Protein 5Y9X (pdb70)

Sequence (298 aa):
QPIIQFDAESWEAEFTQEIQDKAIEGLESSGSVLFFPKLNFPLLTEEELKFLDPTWVSGAKNISSYDPRSATLKGVEGKSEDLRLLSGLLKRYAEKTAAFLHLLFPFYGSSLKIARTSFRPVEISGRATSARKDDTRLHVDAFPSSSPTGGEERILRVFSNINPQGKPRSWRIGEPFQNNYLNHLLPQLSPPAPGKRFLLYLFGITKGYRSLYDHYMLLELHDKGKLDLEYQKNSPQVVAFDFPAGSTWIVFTDQVLLHAVDKGQFLLEQTFHLKVNALKHPEKSPLKLLETALNKKLVSSESFKKLA

Secondary structure (DSSP, 8-state):
--EEE----STT----HHHHHHHHHHHHTTPEEEETT---PPPGGGGGG-SGGG--SSSPEEEETTTTEEES----HHHHHHHHHHHHHHHHHHHHHHHHH-GGGGGG-EEEEEEEE-S-GGG----TTT-TTS-B----TTS--TT-EEEEEEEE--TT---EEEEEES-HHHHHHHHGGG--PPPTTHHHHHHHTTSSSS---HHHHHHHHHHHHHHH-HHHHHHS-EEEEEEPTT-EEEEETTTS-EEEEE---EEEEEEEE-GGGSSSGGGSHHHHHHHHHTS---TT------

Solvent-accessible surface area: 14394 Å² total; per-residue (Å²): 161,59,41,16,110,4,110,16,114,37,14,104,14,172,34,85,152,137,52,30,69,80,0,10,50,6,0,2,64,20,8,0,0,8,0,35,118,0,69,6,84,32,99,116,118,4,92,95,0,32,49,54,114,46,33,61,50,109,158,45,0,23,5,20,33,147,68,71,63,33,117,25,16,132,49,155,94,87,23,48,146,24,0,26,32,0,0,103,53,0,3,93,68,0,23,48,0,0,86,74,0,2,73,120,3,33,96,26,12,120,37,5,109,0,15,0,48,0,47,47,22,78,68,110,100,63,67,26,99,124,30,64,55,55,0,5,0,5,9,82,55,43,46,26,23,36,2,52,2,7,0,37,0,4,0,2,14,9,68,128,53,99,40,4,8,10,46,4,15,26,91,7,77,75,0,0,93,78,0,53,118,76,28,48,101,22,58,139,48,112,39,108,87,21,105,98,143,59,98,5,127,39,102,30,9,38,3,8,18,14,5,16,22,0,15,36,59,0,1,85,27,119,123,12,24,166,93,12,90,55,66,86,56,69,0,56,31,18,0,0,0,0,0,0,0,1,13,5,0,13,0,17,52,98,3,29,12,1,0,3,0,10,2,37,0,125,12,101,14,7,74,43,38,108,71,1,0,9,75,41,0,23,112,44,47,136,101,132,2,5,98,100,59,90,173,172,163,98

Nearest PDB structures (foldseek):
  5yka-assembly1_A  TM=1.002E+00  e=2.508E-65  Methylacidiphilum infernorum V4
  6a2e-assembly1_A  TM=1.002E+00  e=2.508E-65  Methylacidiphilum infernorum V4
  5yvz-assembly1_A  TM=1.003E+00  e=1.595E-64  Methylacidiphilum infernorum V4
  5yw0-assembly1_A  TM=1.003E+00  e=2.041E-64  Methylacidiphilum infernorum V4
  4xdp-assembly2_B  TM=3.912E-01  e=4.135E-04  Homo sapiens

B-factor: mean 16.26, std 11.51, range [5.06, 125.31]

Organism: Methylacidiphilum infernorum (isolate V4) (NCBI:txid481448)

Structure (mmCIF, N/CA/C/O backbone):
data_5Y9X
#
_entry.id   5Y9X
#
_cell.length_a   46.038
_cell.length_b   59.263
_cell.length_c   116.253
_cell.angle_alpha   90.000
_cell.angle_beta   90.000
_cell.angle_gamma   90.000
#
_symmetry.space_group_name_H-M   'P 21 21 21'
#
loop_
_entity.id
_entity.type
_entity.pdbx_description
1 polymer 'Uncharacterized protein KdoO'
2 non-polymer 'COBALT (II) ION'
3 non-polymer '2-OXOGLUTARIC ACID'
4 non-polymer 'TETRAETHYLENE GLYCOL'
5 non-polymer 'SULFATE ION'
6 non-polymer 'ACETATE ION'
7 non-polymer GLYCEROL
8 non-polymer 'CHLORIDE ION'
9 water water
#
loop_
_atom_site.group_PDB
_atom_site.id
_atom_site.type_symbol
_atom_site.label_atom_id
_atom_site.label_alt_id
_atom_site.label_comp_id
_atom_site.label_asym_id
_atom_site.label_entity_id
_atom_site.label_seq_id
_atom_site.pdbx_PDB_ins_code
_atom_site.Cartn_x
_atom_site.Cartn_y
_atom_site.Cartn_z
_atom_site.occupancy
_atom_site.B_iso_or_equiv
_atom_site.auth_seq_id
_atom_site.auth_comp_id
_atom_site.auth_asym_id
_atom_site.auth_atom_id
_atom_site.pdbx_PDB_model_num
ATOM 1 N N . GLN A 1 11 ? 8.496 -1.655 29.541 1.00 26.49 11 GLN A N 1
ATOM 2 C CA . GLN A 1 11 ? 8.666 -0.555 28.599 1.00 23.13 11 GLN A CA 1
ATOM 3 C C . GLN A 1 11 ? 7.745 -0.767 27.416 1.00 16.88 11 GLN A C 1
ATOM 4 O O . GLN A 1 11 ? 8.142 -1.112 26.349 1.00 18.68 11 GLN A O 1
ATOM 10 N N . PRO A 1 12 ? 6.437 -0.491 27.695 1.00 13.90 12 PRO A N 1
ATOM 11 C CA . PRO A 1 12 ? 5.476 -0.739 26.613 1.00 13.20 12 PRO A CA 1
ATOM 12 C C . PRO A 1 12 ? 5.585 0.134 25.358 1.00 10.82 12 PRO A C 1
ATOM 13 O O . PRO A 1 12 ? 5.213 -0.290 24.320 1.00 10.82 12 PRO A O 1
ATOM 17 N N . ILE A 1 13 ? 6.093 1.329 25.526 1.00 9.81 13 ILE A N 1
ATOM 18 C CA . ILE A 1 13 ? 6.294 2.283 24.463 1.00 8.80 13 ILE A CA 1
ATOM 19 C C . ILE A 1 13 ? 7.701 2.831 24.464 1.00 9.86 13 ILE A C 1
ATOM 20 O O . ILE A 1 13 ? 8.156 3.367 25.438 1.00 12.00 13 ILE A O 1
ATOM 25 N N . ILE A 1 14 ? 8.365 2.710 23.344 1.00 9.12 14 ILE A N 1
ATOM 26 C CA . ILE A 1 14 ? 9.699 3.258 23.201 1.00 8.02 14 ILE A CA 1
ATOM 27 C C . ILE A 1 14 ? 9.629 4.447 22.222 1.00 8.48 14 ILE A C 1
ATOM 28 O O . ILE A 1 14 ? 9.222 4.267 21.125 1.00 8.97 14 ILE A O 1
ATOM 33 N N . GLN A 1 15 ? 10.011 5.626 22.680 1.00 8.91 15 GLN A N 1
ATOM 34 C CA . GLN A 1 15 ? 9.939 6.844 21.857 1.00 8.38 15 GLN A CA 1
ATOM 35 C C . GLN A 1 15 ? 11.222 7.097 21.102 1.00 9.71 15 GLN A C 1
ATOM 36 O O . GLN A 1 15 ? 12.273 6.931 21.603 1.00 13.89 15 GLN A O 1
ATOM 42 N N . PHE A 1 16 ? 11.055 7.488 19.854 1.00 7.94 16 PHE A N 1
ATOM 43 C CA . PHE A 1 16 ? 12.131 7.774 18.929 1.00 8.16 16 PHE A CA 1
ATOM 44 C C . PHE A 1 16 ? 12.028 9.222 18.388 1.00 8.50 16 PHE A C 1
ATOM 45 O O . PHE A 1 16 ? 11.005 9.759 18.309 1.00 10.87 16 PHE A O 1
ATOM 53 N N . ASP A 1 17 ? 13.163 9.785 18.008 1.00 9.83 17 ASP A N 1
ATOM 54 C CA . ASP A 1 17 ? 13.216 11.160 17.518 1.00 12.01 17 ASP A CA 1
ATOM 55 C C . ASP A 1 17 ? 13.007 11.294 16.012 1.00 10.57 17 ASP A C 1
ATOM 56 O O . ASP A 1 17 ? 12.805 12.417 15.534 1.00 12.75 17 ASP A O 1
ATOM 61 N N . ALA A 1 18 ? 13.066 10.201 15.250 1.00 9.83 18 ALA A N 1
ATOM 62 C CA . ALA A 1 18 ? 13.042 10.316 13.795 1.00 10.62 18 ALA A CA 1
ATOM 63 C C . ALA A 1 18 ? 11.801 11.057 13.311 1.00 10.04 18 ALA A C 1
ATOM 64 O O . ALA A 1 18 ? 10.681 10.811 13.764 1.00 10.83 18 ALA A O 1
ATOM 66 N N . GLU A 1 19 ? 12.017 11.966 12.372 1.00 10.79 19 GLU A N 1
ATOM 67 C CA . GLU A 1 19 ? 10.996 12.880 11.896 1.00 11.32 19 GLU A CA 1
ATOM 68 C C . GLU A 1 19 ? 10.715 12.703 10.413 1.00 9.88 19 GLU A C 1
ATOM 69 O O . GLU A 1 19 ? 9.766 13.304 9.896 1.00 10.30 19 GLU A O 1
ATOM 75 N N . SER A 1 20 ? 11.480 11.864 9.725 1.00 9.92 20 SER A N 1
ATOM 76 C CA . SER A 1 20 ? 11.398 11.761 8.283 1.00 9.82 20 SER A CA 1
ATOM 77 C C . SER A 1 20 ? 11.309 10.302 7.867 1.00 10.15 20 SER A C 1
ATOM 78 O O . SER A 1 20 ? 11.900 9.425 8.502 1.00 9.85 20 SER A O 1
ATOM 81 N N . TRP A 1 21 ? 10.570 10.050 6.781 1.00 9.41 21 TRP A N 1
ATOM 82 C CA . TRP A 1 21 ? 10.513 8.712 6.202 1.00 8.39 21 TRP A CA 1
ATOM 83 C C . TRP A 1 21 ? 11.835 8.303 5.580 1.00 10.63 21 TRP A C 1
ATOM 84 O O . TRP A 1 21 ? 12.027 7.119 5.285 1.00 10.70 21 TRP A O 1
ATOM 95 N N . GLU A 1 22 ? 12.746 9.254 5.400 1.00 9.89 22 GLU A N 1
ATOM 96 C CA . GLU A 1 22 ? 14.089 9.005 4.900 1.00 10.91 22 GLU A CA 1
ATOM 97 C C . GLU A 1 22 ? 15.129 9.242 5.989 1.00 11.68 22 GLU A C 1
ATOM 98 O O . GLU A 1 22 ? 16.274 9.588 5.691 1.00 15.72 22 GLU A O 1
ATOM 104 N N . ALA A 1 23 ? 14.735 9.065 7.253 1.00 12.99 23 ALA A N 1
ATOM 105 C CA . ALA A 1 23 ? 15.619 9.366 8.374 1.00 15.10 23 ALA A CA 1
ATOM 106 C C . ALA A 1 23 ? 16.877 8.513 8.320 1.00 18.74 23 ALA A C 1
ATOM 107 O O . ALA A 1 23 ? 16.832 7.332 7.966 1.00 18.92 23 ALA A O 1
ATOM 109 N N . GLU A 1 24 ? 18.007 9.121 8.678 0.83 20.55 24 GLU A 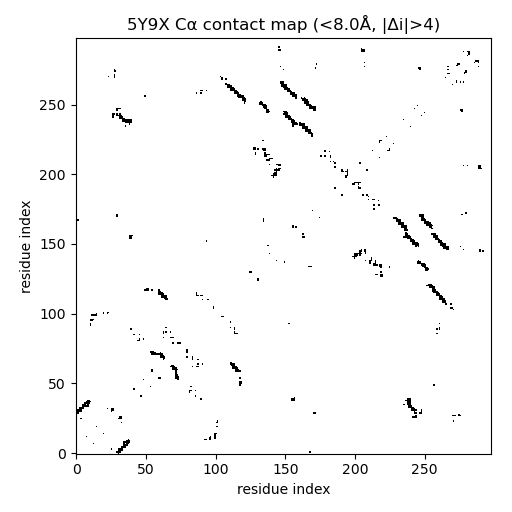N 1
ATOM 110 C CA . GLU A 1 24 ? 19.255 8.390 8.842 0.83 24.88 24 GLU A CA 1
ATOM 111 C C . GLU A 1 24 ? 19.328 7.857 10.265 0.83 21.55 24 GLU A C 1
ATOM 112 O O . GLU A 1 24 ? 19.075 8.594 11.225 0.83 23.62 24 GLU A O 1
ATOM 118 N N . PHE A 1 25 ? 19.641 6.571 10.402 1.00 19.16 25 PHE A N 1
ATOM 119 C CA . PHE A 1 25 ? 19.709 5.925 11.705 1.00 16.46 25 PHE A CA 1
ATOM 120 C C . PHE A 1 25 ? 21.125 5.459 11.993 1.00 15.99 25 PHE A C 1
ATOM 121 O O . PHE A 1 25 ? 21.776 4.852 11.133 1.00 21.06 25 PHE A O 1
ATOM 129 N N . THR A 1 26 ? 21.594 5.734 13.205 1.00 13.47 26 THR A N 1
ATOM 130 C CA . THR A 1 26 ? 22.793 5.063 13.675 1.00 14.48 26 THR A CA 1
ATOM 131 C C . THR A 1 26 ? 22.461 3.613 14.005 1.00 13.70 26 THR A C 1
ATOM 132 O O . THR A 1 26 ? 21.307 3.254 14.253 1.00 13.04 26 THR A O 1
ATOM 136 N N . GLN A 1 27 ? 23.499 2.773 14.028 1.00 13.62 27 GLN A N 1
ATOM 137 C CA . GLN A 1 27 ? 23.294 1.384 14.433 1.00 14.68 27 GLN A CA 1
ATOM 138 C C . GLN A 1 27 ? 22.782 1.280 15.867 1.00 13.96 27 GLN A C 1
ATOM 139 O O . GLN A 1 27 ? 22.018 0.367 16.185 1.00 14.76 27 GLN A O 1
ATOM 145 N N . GLU A 1 28 ? 23.153 2.220 16.735 1.00 13.86 28 GLU A N 1
ATOM 146 C CA . GLU A 1 28 ? 22.644 2.189 18.102 1.00 16.08 28 GLU A CA 1
ATOM 147 C C . GLU A 1 28 ? 21.128 2.360 18.139 1.00 12.71 28 GLU A C 1
ATOM 148 O O . GLU A 1 28 ? 20.433 1.661 18.888 1.00 12.27 28 GLU A O 1
ATOM 154 N N . ILE A 1 29 ? 20.587 3.263 17.320 1.00 11.65 29 ILE A N 1
ATOM 155 C CA . ILE A 1 29 ? 19.135 3.413 17.274 1.00 11.08 29 ILE A CA 1
ATOM 156 C C . ILE A 1 29 ? 18.489 2.201 16.614 1.00 10.84 29 ILE A C 1
ATOM 157 O O . ILE A 1 29 ? 17.420 1.743 17.039 1.00 10.51 29 ILE A O 1
ATOM 162 N N . GLN A 1 30 ? 19.125 1.658 15.568 1.00 10.26 30 GLN A N 1
ATOM 163 C CA . GLN A 1 30 ? 18.628 0.422 14.972 1.00 10.20 30 GLN A CA 1
ATOM 164 C C . GLN A 1 30 ? 18.577 -0.704 15.998 1.00 9.41 30 GLN A C 1
ATOM 165 O O . GLN A 1 30 ? 17.612 -1.478 16.035 1.00 10.15 30 GLN A O 1
ATOM 171 N N . ASP A 1 31 ? 19.607 -0.814 16.840 1.00 9.69 31 ASP A N 1
ATOM 172 C CA . ASP A 1 31 ? 19.614 -1.854 17.864 1.00 11.71 31 ASP A CA 1
ATOM 173 C C . ASP A 1 31 ? 18.495 -1.640 18.877 1.00 9.75 31 ASP A C 1
ATOM 174 O O . ASP A 1 31 ? 17.789 -2.589 19.248 1.00 10.66 31 ASP A O 1
ATOM 179 N N . LYS A 1 32 ? 18.309 -0.396 19.327 1.00 10.97 32 LYS A N 1
ATOM 180 C CA . LYS A 1 32 ? 17.204 -0.091 20.232 1.00 10.89 32 LYS A CA 1
ATOM 181 C C . LYS A 1 32 ? 15.863 -0.471 19.608 1.00 9.58 32 LYS A C 1
ATOM 182 O O . LYS A 1 32 ? 14.984 -1.020 20.285 1.00 9.46 32 LYS A O 1
ATOM 188 N N . ALA A 1 33 ? 15.699 -0.208 18.308 1.00 8.86 33 ALA A N 1
ATOM 189 C CA . ALA A 1 33 ? 14.441 -0.501 17.626 1.00 8.54 33 ALA A CA 1
ATOM 190 C C . ALA A 1 33 ? 14.180 -2.000 17.529 1.00 8.40 33 ALA A C 1
ATOM 191 O O . ALA A 1 33 ? 13.076 -2.460 17.836 1.00 8.91 33 ALA A O 1
ATOM 193 N N . ILE A 1 34 ? 15.165 -2.779 17.073 1.00 8.72 34 ILE A N 1
ATOM 194 C CA . ILE A 1 34 ? 14.904 -4.203 16.868 1.00 9.02 34 ILE A CA 1
ATOM 195 C C . ILE A 1 34 ? 14.743 -4.922 18.204 1.00 8.64 34 ILE A C 1
ATOM 196 O O . ILE A 1 34 ? 13.874 -5.790 18.354 1.00 8.64 34 ILE A O 1
ATOM 201 N N . GLU A 1 35 ? 15.543 -4.549 19.209 1.00 9.25 35 GLU A N 1
ATOM 202 C CA . GLU A 1 35 ? 15.385 -5.165 20.523 1.00 9.10 35 GLU A CA 1
ATOM 203 C C . GLU A 1 35 ? 14.020 -4.841 21.115 1.00 9.60 35 GLU A C 1
ATOM 204 O O . GLU A 1 35 ? 13.349 -5.718 21.675 1.00 9.97 35 GLU A O 1
ATOM 210 N N . GLY A 1 36 ? 13.586 -3.585 20.990 1.00 9.41 36 GLY A N 1
ATOM 211 C CA . GLY A 1 36 ? 12.288 -3.211 21.524 1.00 9.47 36 GLY A CA 1
ATOM 212 C C . GLY A 1 36 ? 11.149 -3.867 20.771 1.00 7.59 36 GLY A C 1
ATOM 213 O O . GLY A 1 36 ? 10.211 -4.385 21.381 1.00 8.97 36 GLY A O 1
ATOM 214 N N . LEU A 1 37 ? 11.219 -3.864 19.436 1.00 7.22 37 LEU A N 1
ATOM 215 C CA . LEU A 1 37 ? 10.171 -4.480 18.631 1.00 7.41 37 LEU A CA 1
ATOM 216 C C . LEU A 1 37 ? 10.006 -5.955 18.987 1.00 7.19 37 LEU A C 1
ATOM 217 O O . LEU A 1 37 ? 8.886 -6.430 19.228 1.00 7.87 37 LEU A O 1
ATOM 222 N N . GLU A 1 38 ? 11.119 -6.697 19.040 1.00 8.02 38 GLU A N 1
ATOM 223 C CA . GLU A 1 38 ? 11.034 -8.134 19.288 1.00 7.97 38 GLU A CA 1
ATOM 224 C C . GLU A 1 38 ? 10.674 -8.455 20.731 1.00 8.99 38 GLU A C 1
ATOM 225 O O . GLU A 1 38 ? 10.170 -9.551 20.999 1.00 10.17 38 GLU A O 1
ATOM 231 N N . SER A 1 39 ? 10.917 -7.529 21.661 1.00 8.85 39 SER A N 1
ATOM 232 C CA A SER A 1 39 ? 10.493 -7.698 23.044 0.81 9.57 39 SER A CA 1
ATOM 233 C CA B SER A 1 39 ? 10.491 -7.710 23.042 0.19 9.52 39 SER A CA 1
ATOM 234 C C . SER A 1 39 ? 9.033 -7.331 23.262 1.00 9.87 39 SER A C 1
ATOM 235 O O . SER A 1 39 ? 8.545 -7.442 24.395 1.00 14.09 39 SER A O 1
ATOM 240 N N . GLY A 1 40 ? 8.329 -6.896 22.222 1.00 8.67 40 GLY A N 1
ATOM 241 C CA . GLY A 1 40 ? 6.930 -6.568 22.371 1.00 8.87 40 GLY A CA 1
ATOM 242 C C . GLY A 1 40 ? 6.631 -5.152 22.804 1.00 8.81 40 GLY A C 1
ATOM 243 O O . GLY A 1 40 ? 5.581 -4.913 23.411 1.00 10.06 40 GLY A O 1
ATOM 244 N N . SER A 1 41 ? 7.527 -4.207 22.536 1.00 8.51 41 SER A N 1
ATOM 245 C CA . SER A 1 41 ? 7.234 -2.796 22.723 1.00 8.10 41 SER A CA 1
ATOM 246 C C . SER A 1 41 ? 6.633 -2.213 21.451 1.00 7.14 41 SER A C 1
ATOM 247 O O . SER A 1 41 ? 6.850 -2.720 20.345 1.00 9.10 41 SER A O 1
ATOM 250 N N . VAL A 1 42 ? 5.876 -1.129 21.620 1.00 6.23 42 VAL A N 1
ATOM 251 C CA . VAL A 1 42 ? 5.466 -0.284 20.501 1.00 6.50 42 VAL A CA 1
ATOM 252 C C . VAL A 1 42 ? 6.565 0.739 20.270 1.00 6.21 42 VAL A C 1
ATOM 253 O O . VAL A 1 42 ? 6.987 1.425 21.209 1.00 8.60 42 VAL A O 1
ATOM 257 N N . LEU A 1 43 ? 7.025 0.860 19.026 1.00 6.28 43 LEU A N 1
ATOM 258 C CA . LEU A 1 43 ? 7.989 1.894 18.673 1.00 6.11 43 LEU A CA 1
ATOM 259 C C . LEU A 1 43 ? 7.207 3.123 18.232 1.00 5.76 43 LEU A C 1
ATOM 260 O O . LEU A 1 43 ? 6.405 3.051 17.295 1.00 7.62 43 LEU A O 1
ATOM 265 N N . PHE A 1 44 ? 7.438 4.249 18.898 1.00 5.74 44 PHE A N 1
ATOM 266 C CA . PHE A 1 44 ? 6.604 5.434 18.745 1.00 5.99 44 PHE A CA 1
ATOM 267 C C . PHE A 1 44 ? 7.422 6.591 18.191 1.00 6.70 44 PHE A C 1
ATOM 268 O O . PHE A 1 44 ? 8.466 6.947 18.748 1.00 7.02 44 PHE A O 1
ATOM 276 N N . PHE A 1 45 ? 6.919 7.197 17.111 1.00 6.32 45 PHE A N 1
ATOM 277 C CA . PHE A 1 45 ? 7.584 8.285 16.394 1.00 6.74 45 PHE A CA 1
ATOM 278 C C . PHE A 1 45 ? 6.661 9.497 16.413 1.00 7.59 45 PHE A C 1
ATOM 279 O O . PHE A 1 45 ? 5.912 9.735 15.451 1.00 7.31 45 PHE A O 1
ATOM 287 N N . PRO A 1 46 ? 6.687 10.288 17.493 1.00 7.73 46 PRO A N 1
ATOM 288 C CA . PRO A 1 46 ? 5.753 11.423 17.601 1.00 8.07 46 PRO A CA 1
ATOM 289 C C . PRO A 1 46 ? 5.908 12.462 16.509 1.00 9.09 46 PRO A C 1
ATOM 290 O O . PRO A 1 46 ? 4.945 13.185 16.230 1.00 13.06 46 PRO A O 1
ATOM 294 N N . LYS A 1 47 ? 7.082 12.565 15.890 1.00 9.15 47 LYS A N 1
ATOM 295 C CA . LYS A 1 47 ? 7.377 13.612 14.926 1.00 11.68 47 LYS A CA 1
ATOM 296 C C . LYS A 1 47 ? 7.270 13.133 13.491 1.00 9.60 47 LYS A C 1
ATOM 297 O O . LYS A 1 47 ? 7.552 13.912 12.573 1.00 11.85 47 LYS A O 1
ATOM 303 N N . LEU A 1 48 ? 6.892 11.876 13.270 1.00 7.64 48 LEU A N 1
ATOM 304 C CA . LEU A 1 48 ? 6.872 11.292 11.928 1.00 7.34 48 LEU A CA 1
ATOM 305 C C . LEU A 1 48 ? 5.451 11.388 11.379 1.00 7.12 48 LEU A C 1
ATOM 306 O O . LEU A 1 48 ? 4.616 10.499 11.580 1.00 8.43 48 LEU A O 1
ATOM 311 N N . ASN A 1 49 ? 5.182 12.482 10.674 1.00 7.92 49 ASN A N 1
ATOM 312 C CA . ASN A 1 49 ? 3.896 12.736 10.049 1.00 8.18 49 ASN A CA 1
ATOM 313 C C . ASN A 1 49 ? 3.873 12.142 8.646 1.00 7.83 49 ASN A C 1
ATOM 314 O O . ASN A 1 49 ? 4.900 12.078 7.963 1.00 8.57 49 ASN A O 1
ATOM 319 N N . PHE A 1 50 ? 2.688 11.724 8.208 1.00 8.96 50 PHE A N 1
ATOM 320 C CA . PHE A 1 50 ? 2.497 11.316 6.817 1.00 8.52 50 PHE A CA 1
ATOM 321 C C . PHE A 1 50 ? 1.619 12.350 6.126 1.00 8.59 50 PHE A C 1
ATOM 322 O O . PHE A 1 50 ? 0.387 12.306 6.258 1.00 9.71 50 PHE A O 1
ATOM 330 N N . PRO A 1 51 ? 2.186 13.287 5.377 1.00 9.80 51 PRO A N 1
ATOM 331 C CA . PRO A 1 51 ? 1.358 14.347 4.793 1.00 10.31 51 PRO A CA 1
ATOM 332 C C . PRO A 1 51 ? 0.539 13.850 3.616 1.00 9.99 51 PRO A C 1
ATOM 333 O O . PRO A 1 51 ? 0.934 12.934 2.887 1.00 10.77 51 PRO A O 1
ATOM 337 N N . LEU A 1 52 ? -0.627 14.462 3.454 1.00 11.47 52 LEU A N 1
ATOM 338 C CA . LEU A 1 52 ? -1.485 14.232 2.305 1.00 11.13 52 LEU A CA 1
ATOM 339 C C . LEU A 1 52 ? -1.348 15.386 1.322 1.00 12.22 52 LEU A C 1
ATOM 340 O O . LEU A 1 52 ? -1.116 16.535 1.709 1.00 13.75 52 LEU A O 1
ATOM 345 N N . LEU A 1 53 ? -1.482 15.059 0.042 1.00 11.50 53 LEU A N 1
ATOM 346 C CA . LEU A 1 53 ? -1.550 16.082 -0.989 1.00 11.53 53 LEU A CA 1
ATOM 347 C C . LEU A 1 53 ? -2.881 16.809 -0.893 1.00 11.16 53 LEU A C 1
ATOM 348 O O . LEU A 1 53 ? -3.881 16.256 -0.428 1.00 11.13 53 LEU A O 1
ATOM 353 N N . THR A 1 54 ? -2.897 18.061 -1.360 1.00 11.94 54 THR A N 1
ATOM 354 C CA . THR A 1 54 ? -4.152 18.811 -1.425 1.00 10.73 54 THR A CA 1
ATOM 355 C C . THR A 1 54 ? -5.238 18.011 -2.142 1.00 11.02 54 THR A C 1
ATOM 356 O O . THR A 1 54 ? -6.392 17.969 -1.695 1.00 11.19 54 THR A O 1
ATOM 360 N N . GLU A 1 55 ? -4.877 17.340 -3.240 1.00 11.88 55 GLU A N 1
ATOM 361 C CA B GLU A 1 55 ? -5.840 16.565 -4.015 0.48 12.41 55 GLU A CA 1
ATOM 362 C CA C GLU A 1 55 ? -5.826 16.559 -4.024 0.52 12.70 55 GLU A CA 1
ATOM 363 C C . GLU A 1 55 ? -6.269 15.275 -3.329 1.00 11.59 55 GLU A C 1
ATOM 364 O O . GLU A 1 55 ? -7.105 14.554 -3.885 1.00 12.52 55 GLU A O 1
ATOM 375 N N . GLU A 1 56 ? -5.720 14.953 -2.155 1.00 10.49 56 GLU A N 1
ATOM 376 C CA . GLU A 1 56 ? -6.123 13.783 -1.389 1.00 9.98 56 GLU A CA 1
ATOM 377 C C . GLU A 1 56 ? -6.962 14.139 -0.174 1.00 8.93 56 GLU A C 1
ATOM 378 O O . GLU A 1 56 ? -7.517 13.231 0.458 1.00 10.38 56 GLU A O 1
ATOM 384 N N . LEU A 1 57 ? -7.064 15.429 0.173 1.00 9.52 57 LEU A N 1
ATOM 385 C CA . LEU A 1 57 ? -7.781 15.817 1.384 1.00 9.96 57 LEU A CA 1
ATOM 386 C C . LEU A 1 57 ? -9.240 15.393 1.333 1.00 10.35 57 LEU A C 1
ATOM 387 O O . LEU A 1 57 ? -9.844 15.142 2.384 1.00 11.24 57 LEU A O 1
ATOM 392 N N . LYS A 1 58 ? -9.819 15.291 0.128 1.00 10.07 58 LYS A N 1
ATOM 393 C CA . LYS A 1 58 ? -11.212 14.880 -0.001 1.00 10.39 58 LYS A CA 1
ATOM 394 C C . LYS A 1 58 ? -11.447 13.471 0.506 1.00 9.97 58 LYS A C 1
ATOM 395 O O . LYS A 1 58 ? -12.600 13.108 0.775 1.00 11.31 58 LYS A O 1
ATOM 401 N N . PHE A 1 59 ? -10.390 12.666 0.637 1.00 9.90 59 PHE A N 1
ATOM 402 C CA . PHE A 1 59 ? -10.553 11.307 1.135 1.00 10.01 59 PHE A CA 1
ATOM 403 C C . PHE A 1 59 ? -10.672 11.243 2.649 1.00 10.67 59 PHE A C 1
ATOM 404 O O . PHE A 1 59 ? -10.953 10.163 3.180 1.00 12.01 59 PHE A O 1
ATOM 412 N N . LEU A 1 60 ? -10.473 12.366 3.350 1.00 10.67 60 LEU A N 1
ATOM 413 C CA . LEU A 1 60 ? -10.695 12.430 4.798 1.00 11.22 60 LEU A CA 1
ATOM 414 C C . LEU A 1 60 ? -12.196 12.589 5.045 1.00 12.04 60 LEU A C 1
ATOM 415 O O . LEU A 1 60 ? -12.691 13.615 5.516 1.00 13.49 60 LEU A O 1
ATOM 420 N N . ASP A 1 61 ? -12.921 11.528 4.706 1.00 13.03 61 ASP A N 1
ATOM 421 C CA . ASP A 1 61 ? -14.372 11.529 4.602 1.00 12.67 61 ASP A CA 1
ATOM 422 C C . ASP A 1 61 ? -14.814 10.075 4.704 1.00 13.65 61 ASP A C 1
ATOM 423 O O . ASP A 1 61 ? -14.465 9.263 3.834 1.00 13.53 61 ASP A O 1
ATOM 428 N N . PRO A 1 62 ? -15.574 9.709 5.745 1.00 13.83 62 PRO A N 1
ATOM 429 C CA . PRO A 1 62 ? -15.935 8.294 5.934 1.00 14.34 62 PRO A CA 1
ATOM 430 C C . PRO A 1 62 ? -16.844 7.733 4.858 1.00 15.55 62 PRO A C 1
ATOM 431 O O . PRO A 1 62 ? -16.957 6.505 4.755 1.00 15.77 62 PRO A O 1
ATOM 435 N N . THR A 1 63 ? -17.503 8.576 4.062 1.00 15.22 63 THR A N 1
ATOM 436 C CA . THR A 1 63 ? -18.437 8.055 3.069 1.00 15.75 63 THR A CA 1
ATOM 437 C C . THR A 1 63 ? -17.751 7.395 1.881 1.00 15.68 63 THR A C 1
ATOM 438 O O . THR A 1 63 ? -18.449 6.833 1.031 1.00 16.73 63 THR A O 1
ATOM 442 N N . TRP A 1 64 ? -16.418 7.433 1.793 1.00 14.46 64 TRP A N 1
ATOM 443 C CA . TRP A 1 64 ? -15.734 6.648 0.767 1.00 14.90 64 TRP A CA 1
ATOM 444 C C . TRP A 1 64 ? -15.848 5.147 1.006 1.00 15.34 64 TRP A C 1
ATOM 445 O O . TRP A 1 64 ? -15.719 4.373 0.052 1.00 15.62 64 TRP A O 1
ATOM 456 N N . VAL A 1 65 ? -16.084 4.713 2.244 1.00 13.11 65 VAL A N 1
ATOM 457 C CA . VAL A 1 65 ? -16.208 3.286 2.526 1.00 15.76 65 VAL A CA 1
ATOM 458 C C . VAL A 1 65 ? -17.521 2.783 1.941 1.00 19.68 65 VAL A C 1
ATOM 459 O O . VAL A 1 65 ? -18.600 3.283 2.278 1.00 21.18 65 VAL A O 1
ATOM 463 N N . SER A 1 66 ? -17.438 1.778 1.072 1.00 21.48 66 SER A N 1
ATOM 464 C CA . SER A 1 66 ? -18.615 1.312 0.352 1.00 27.64 66 SER A CA 1
ATOM 465 C C . SER A 1 66 ? -19.256 0.074 0.958 1.00 32.28 66 SER A C 1
ATOM 466 O O . SER A 1 66 ? -20.446 -0.164 0.718 1.00 33.02 66 SER A O 1
ATOM 469 N N . GLY A 1 67 ? -18.510 -0.713 1.728 1.00 34.94 67 GLY A N 1
ATOM 470 C CA . GLY A 1 67 ? -19.043 -1.944 2.277 1.00 38.00 67 GLY A CA 1
ATOM 471 C C . GLY A 1 67 ? -18.686 -2.168 3.732 1.00 40.90 67 GLY A C 1
ATOM 472 O O . GLY A 1 67 ? -18.458 -1.212 4.480 1.00 40.78 67 GLY A O 1
ATOM 473 N N . ALA A 1 68 ? -18.625 -3.438 4.139 1.00 43.37 68 ALA A N 1
ATOM 474 C CA . ALA A 1 68 ? -18.383 -3.787 5.533 1.00 46.41 68 ALA A CA 1
ATOM 475 C C . ALA A 1 68 ? -16.932 -3.599 5.957 1.00 49.36 68 ALA A C 1
ATOM 476 O O . ALA A 1 68 ? -16.671 -3.403 7.149 1.00 50.37 68 ALA A O 1
ATOM 478 N N . LYS A 1 69 ? -15.990 -3.651 5.023 0.83 50.46 69 LYS A N 1
ATOM 479 C CA . LYS A 1 69 ? -14.574 -3.570 5.346 0.83 58.12 69 LYS A CA 1
ATOM 480 C C . LYS A 1 69 ? -14.058 -2.149 5.161 0.83 49.64 69 LYS A C 1
ATOM 481 O O . LYS A 1 69 ? -14.664 -1.322 4.476 0.83 33.17 69 LYS A O 1
ATOM 487 N N . ASN A 1 70 ? -12.918 -1.871 5.791 1.00 42.31 70 ASN A N 1
ATOM 488 C CA . ASN A 1 70 ? -12.204 -0.641 5.500 1.00 35.15 70 ASN A CA 1
ATOM 489 C C . ASN A 1 70 ? -11.632 -0.701 4.083 1.00 28.45 70 ASN A C 1
ATOM 490 O O . ASN A 1 70 ? -11.644 -1.738 3.414 1.00 29.43 70 ASN A O 1
ATOM 495 N N . ILE A 1 71 ? -11.131 0.428 3.630 1.00 20.59 71 ILE A N 1
ATOM 496 C CA . ILE A 1 71 ? -10.528 0.524 2.307 1.00 14.28 71 ILE A CA 1
ATOM 497 C C . ILE A 1 71 ? -9.156 -0.131 2.351 1.00 11.56 71 ILE A C 1
ATOM 498 O O . ILE A 1 71 ? -8.388 0.081 3.293 1.00 12.59 71 ILE A O 1
ATOM 503 N N . SER A 1 72 ? -8.830 -0.936 1.340 1.00 10.99 72 SER A N 1
ATOM 504 C CA A SER A 1 72 ? -7.575 -1.670 1.344 0.52 10.90 72 SER A CA 1
ATOM 505 C CA B SER A 1 72 ? -7.599 -1.714 1.331 0.48 11.43 72 SER A CA 1
ATOM 506 C C . SER A 1 72 ? -6.897 -1.575 -0.014 1.00 11.79 72 SER A C 1
ATOM 507 O O . SER A 1 72 ? -7.545 -1.423 -1.050 1.00 14.50 72 SER A O 1
ATOM 512 N N . TYR A 1 73 ? -5.571 -1.655 0.009 1.00 10.87 73 TYR A N 1
ATOM 513 C CA . TYR A 1 73 ? -4.764 -1.627 -1.204 1.00 10.78 73 TYR A CA 1
ATOM 514 C C . TYR A 1 73 ? -3.716 -2.718 -1.090 1.00 11.33 73 TYR A C 1
ATOM 515 O O . TYR A 1 73 ? -3.092 -2.871 -0.038 1.00 12.20 73 TYR A O 1
ATOM 524 N N . ASP A 1 74 ? -3.533 -3.485 -2.160 1.00 10.79 74 ASP A N 1
ATOM 525 C CA . ASP A 1 74 ? -2.484 -4.492 -2.171 1.00 12.45 74 ASP A CA 1
ATOM 526 C C . ASP A 1 74 ? -1.333 -3.983 -3.020 1.00 11.73 74 ASP A C 1
ATOM 527 O O . ASP A 1 74 ? -1.449 -3.970 -4.254 1.00 14.95 74 ASP A O 1
ATOM 532 N N . PRO A 1 75 ? -0.213 -3.570 -2.422 1.00 11.33 75 PRO A N 1
ATOM 533 C CA . PRO A 1 75 ? 0.889 -3.020 -3.228 1.00 13.04 75 PRO A CA 1
ATOM 534 C C . PRO A 1 75 ? 1.475 -4.016 -4.204 1.00 15.35 75 PRO A C 1
ATOM 535 O O . PRO A 1 75 ? 2.032 -3.603 -5.228 1.00 17.69 75 PRO A O 1
ATOM 539 N N . ARG A 1 76 ? 1.385 -5.318 -3.908 1.00 16.95 76 ARG A N 1
ATOM 540 C CA . ARG A 1 76 ? 1.969 -6.329 -4.786 1.00 20.43 76 ARG A CA 1
ATOM 541 C C . ARG A 1 76 ? 1.231 -6.397 -6.117 1.00 21.35 76 ARG A C 1
ATOM 542 O O . ARG A 1 76 ? 1.849 -6.607 -7.169 1.00 24.61 76 ARG A O 1
ATOM 550 N N . SER A 1 77 ? -0.089 -6.226 -6.090 1.00 19.52 77 SER A N 1
ATOM 551 C CA . SER A 1 77 ? -0.926 -6.329 -7.276 1.00 18.93 77 SER A CA 1
ATOM 552 C C . SER A 1 77 ? -1.483 -4.986 -7.721 1.00 19.61 77 SER A C 1
ATOM 553 O O . SER A 1 77 ? -2.189 -4.934 -8.729 1.00 21.51 77 SER A O 1
ATOM 556 N N . ALA A 1 78 ? -1.200 -3.907 -6.987 1.00 18.34 78 ALA A N 1
ATOM 557 C CA . ALA A 1 78 ? -1.700 -2.569 -7.316 1.00 18.94 78 ALA A CA 1
ATOM 558 C C . ALA A 1 78 ? -3.225 -2.535 -7.394 1.00 19.00 78 ALA A C 1
ATOM 559 O O . ALA A 1 78 ? -3.805 -1.949 -8.310 1.00 20.95 78 ALA A O 1
ATOM 561 N N . THR A 1 79 ? -3.882 -3.159 -6.423 1.00 17.50 79 THR A N 1
ATOM 562 C CA . THR A 1 79 ? -5.327 -3.333 -6.445 1.00 17.32 79 THR A CA 1
ATOM 563 C C . THR A 1 79 ? -5.949 -2.672 -5.225 1.00 14.22 79 THR A C 1
ATOM 564 O O . THR A 1 79 ? -5.535 -2.941 -4.093 1.00 14.27 79 THR A O 1
ATOM 568 N N . LEU A 1 80 ? -6.961 -1.839 -5.461 1.00 13.45 80 LEU A N 1
ATOM 569 C CA . LEU A 1 80 ? -7.690 -1.105 -4.436 1.00 12.80 80 LEU A CA 1
ATOM 570 C C . LEU A 1 80 ? -9.077 -1.717 -4.254 1.00 13.42 80 LEU A C 1
ATOM 571 O O . LEU A 1 80 ? -9.796 -1.932 -5.238 1.00 15.99 80 LEU A O 1
ATOM 576 N N . LYS A 1 81 ? -9.467 -1.961 -2.998 1.00 15.86 81 LYS A N 1
ATOM 577 C CA . LYS A 1 81 ? -10.750 -2.577 -2.676 1.00 17.11 81 LYS A CA 1
ATOM 578 C C . LYS A 1 81 ? -11.463 -1.792 -1.579 1.00 14.95 81 LYS A C 1
ATOM 579 O O . LYS A 1 81 ? -10.848 -1.030 -0.831 1.00 14.47 81 LYS A O 1
ATOM 585 N N . GLY A 1 82 ? -12.783 -1.995 -1.439 1.00 15.98 82 GLY A N 1
ATOM 586 C CA . GLY A 1 82 ? -13.596 -1.399 -0.410 1.00 15.46 82 GLY A CA 1
ATOM 587 C C . GLY A 1 82 ? -14.156 -0.013 -0.598 1.00 16.64 82 GLY A C 1
ATOM 588 O O . GLY A 1 82 ? -14.656 0.587 0.320 1.00 17.66 82 GLY A O 1
ATOM 589 N N . VAL A 1 83 ? -13.999 0.454 -1.822 1.00 15.38 83 VAL A N 1
ATOM 590 C CA . VAL A 1 83 ? -14.411 1.774 -2.241 1.00 13.26 83 VAL A CA 1
ATOM 591 C C . VAL A 1 83 ? -14.862 1.730 -3.707 1.00 15.39 83 VAL A C 1
ATOM 592 O O . VAL A 1 83 ? -14.317 1.002 -4.474 1.00 16.93 83 VAL A O 1
ATOM 596 N N . GLU A 1 84 ? -15.879 2.526 -4.034 1.00 14.40 84 GLU A N 1
ATOM 597 C CA . GLU A 1 84 ? -16.437 2.646 -5.367 1.00 15.67 84 GLU A CA 1
ATOM 598 C C . GLU A 1 84 ? -16.410 4.085 -5.786 1.00 15.75 84 GLU A C 1
ATOM 599 O O . GLU A 1 84 ? -16.385 4.923 -4.977 1.00 18.90 84 GLU A O 1
ATOM 605 N N . GLY A 1 85 ? -16.406 4.341 -7.072 1.00 15.73 85 GLY A N 1
ATOM 606 C CA . GLY A 1 85 ? -16.440 5.709 -7.561 1.00 16.34 85 GLY A CA 1
ATOM 607 C C . GLY A 1 85 ? -15.815 5.846 -8.915 1.00 16.77 85 GLY A C 1
ATOM 608 O O . GLY A 1 85 ? -15.524 4.901 -9.539 1.00 18.80 85 GLY A O 1
ATOM 609 N N . LYS A 1 86 ? -15.626 7.076 -9.336 1.00 14.40 86 LYS A N 1
ATOM 610 C CA . LYS A 1 86 ? -15.022 7.362 -10.600 1.00 16.23 86 LYS A CA 1
ATOM 611 C C . LYS A 1 86 ? -13.601 6.845 -10.686 1.00 15.28 86 LYS A C 1
ATOM 612 O O . LYS A 1 86 ? -12.899 6.863 -9.689 1.00 15.49 86 LYS A O 1
ATOM 618 N N . SER A 1 87 ? -13.162 6.428 -11.848 1.00 16.52 87 SER A N 1
ATOM 619 C CA . SER A 1 87 ? -11.820 5.934 -12.015 1.00 17.14 87 SER A CA 1
ATOM 620 C C . SER A 1 87 ? -10.766 6.926 -11.545 1.00 15.25 87 SER A C 1
ATOM 621 O O . SER A 1 87 ? -9.787 6.569 -10.963 1.00 13.88 87 SER A O 1
ATOM 624 N N . GLU A 1 88 ? -11.003 8.183 -11.818 1.00 13.84 88 GLU A N 1
ATOM 625 C CA . GLU A 1 88 ? -10.039 9.197 -11.424 1.00 13.48 88 GLU A CA 1
ATOM 626 C C . GLU A 1 88 ? -9.893 9.311 -9.910 1.00 13.09 88 GLU A C 1
ATOM 627 O O . GLU A 1 88 ? -8.811 9.458 -9.432 1.00 13.28 88 GLU A O 1
ATOM 633 N N . ASP A 1 89 ? -10.988 9.191 -9.195 1.00 12.07 89 ASP A N 1
ATOM 634 C CA . ASP A 1 89 ? -10.942 9.248 -7.749 1.00 10.75 89 ASP A CA 1
ATOM 635 C C . ASP A 1 89 ? -10.244 7.988 -7.209 1.00 11.52 89 ASP A C 1
ATOM 636 O O . ASP A 1 89 ? -9.483 8.065 -6.323 1.00 12.05 89 ASP A O 1
ATOM 641 N N . LEU A 1 90 ? -10.532 6.852 -7.801 1.00 11.27 90 LEU A N 1
ATOM 642 C CA . LEU A 1 90 ? -9.889 5.590 -7.439 1.00 11.62 90 LEU A CA 1
ATOM 643 C C . LEU A 1 90 ? -8.409 5.627 -7.741 1.00 11.94 90 LEU A C 1
ATOM 644 O O . LEU A 1 90 ? -7.651 5.066 -6.974 1.00 11.54 90 LEU A O 1
ATOM 649 N N . ARG A 1 91 ? -8.004 6.282 -8.821 1.00 12.25 91 ARG A N 1
ATOM 650 C CA . ARG A 1 91 ? -6.586 6.453 -9.122 1.00 12.42 91 ARG A CA 1
ATOM 651 C C . ARG A 1 91 ? -5.899 7.292 -8.051 1.00 11.15 91 ARG A C 1
ATOM 652 O O . ARG A 1 91 ? -4.812 6.944 -7.576 1.00 11.45 91 ARG A O 1
ATOM 660 N N . LEU A 1 92 ? -6.531 8.399 -7.650 1.00 10.44 92 LEU A N 1
ATOM 661 C CA . LEU A 1 92 ? -5.966 9.242 -6.600 1.00 10.56 92 LEU A CA 1
ATOM 662 C C . LEU A 1 92 ? -5.868 8.490 -5.280 1.00 10.16 92 LEU A C 1
ATOM 663 O O . LEU A 1 92 ? -4.857 8.586 -4.574 1.00 11.32 92 LEU A O 1
ATOM 668 N N . LEU A 1 93 ? -6.911 7.743 -4.922 1.00 10.97 93 LEU A N 1
ATOM 669 C CA . LEU A 1 93 ? -6.898 7.041 -3.646 1.00 10.61 93 LEU A CA 1
ATOM 670 C C . LEU A 1 93 ? -5.878 5.907 -3.653 1.00 10.74 93 LEU A C 1
ATOM 671 O O . LEU A 1 93 ? -5.155 5.711 -2.668 1.00 10.45 93 LEU A O 1
ATOM 676 N N . SER A 1 94 ? -5.788 5.166 -4.767 1.00 10.06 94 SER A N 1
ATOM 677 C CA . SER A 1 94 ? -4.721 4.181 -4.930 1.00 10.52 94 SER A CA 1
ATOM 678 C C . SER A 1 94 ? -3.352 4.826 -4.769 1.00 10.41 94 SER A C 1
ATOM 679 O O . SER A 1 94 ? -2.456 4.249 -4.140 1.00 11.71 94 SER A O 1
ATOM 682 N N . GLY A 1 95 ? -3.170 6.021 -5.338 1.00 11.36 95 GLY A N 1
ATOM 683 C CA . GLY A 1 95 ? -1.893 6.706 -5.213 1.00 12.11 95 GLY A CA 1
ATOM 684 C C . GLY A 1 95 ? -1.548 7.033 -3.773 1.00 10.47 95 GLY A C 1
ATOM 685 O O . GLY A 1 95 ? -0.385 6.942 -3.368 1.00 10.75 95 GLY A O 1
ATOM 686 N N . LEU A 1 96 ? -2.553 7.419 -2.980 1.00 9.19 96 LEU A N 1
ATOM 687 C CA . LEU A 1 96 ? -2.328 7.712 -1.566 1.00 9.35 96 LEU A CA 1
ATOM 688 C C . LEU A 1 96 ? -1.852 6.473 -0.828 1.00 8.53 96 LEU A C 1
ATOM 689 O O . LEU A 1 96 ? -0.844 6.507 -0.112 1.00 9.14 96 LEU A O 1
ATOM 694 N N . LEU A 1 97 ? -2.583 5.368 -0.974 1.00 8.42 97 LEU A N 1
ATOM 695 C CA . LEU A 1 97 ? -2.201 4.156 -0.258 1.00 9.09 97 LEU A CA 1
ATOM 696 C C . LEU A 1 97 ? -0.890 3.582 -0.786 1.00 8.32 97 LEU A C 1
ATOM 697 O O . LEU A 1 97 ? -0.096 3.044 -0.003 1.00 8.72 97 LEU A O 1
ATOM 702 N N . LYS A 1 98 ? -0.632 3.704 -2.096 1.00 9.98 98 LYS A N 1
ATOM 703 C CA . LYS A 1 98 ? 0.645 3.254 -2.643 1.00 10.45 98 LYS A CA 1
ATOM 704 C C . LYS A 1 98 ? 1.801 4.061 -2.069 1.00 9.28 98 LYS A C 1
ATOM 705 O O . LYS A 1 98 ? 2.864 3.507 -1.760 1.00 9.40 98 LYS A O 1
ATOM 711 N N . ARG A 1 99 ? 1.620 5.375 -1.921 1.00 8.48 99 ARG A N 1
ATOM 712 C CA . ARG A 1 99 ? 2.684 6.176 -1.327 1.00 9.42 99 ARG A CA 1
ATOM 713 C C . ARG A 1 99 ? 2.923 5.765 0.121 1.00 7.85 99 ARG A C 1
ATOM 714 O O . ARG A 1 99 ? 4.070 5.732 0.578 1.00 8.44 99 ARG A O 1
ATOM 722 N N . TYR A 1 100 ? 1.854 5.441 0.860 1.00 7.17 100 TYR A N 1
ATOM 723 C CA . TYR A 1 100 ? 2.042 4.958 2.224 1.00 6.71 100 TYR A CA 1
ATOM 724 C C . TYR A 1 100 ? 2.824 3.654 2.227 1.00 6.80 100 TYR A C 1
ATOM 725 O O . TYR A 1 100 ? 3.736 3.469 3.044 1.00 6.99 100 TYR A O 1
ATOM 734 N N . ALA A 1 101 ? 2.490 2.741 1.308 1.00 7.58 101 ALA A N 1
ATOM 735 C CA . ALA A 1 101 ? 3.229 1.486 1.191 1.00 8.03 101 ALA A CA 1
ATOM 736 C C . ALA A 1 101 ? 4.706 1.732 0.907 1.00 7.64 101 ALA A C 1
ATOM 737 O O . ALA A 1 101 ? 5.580 1.113 1.523 1.00 8.96 101 ALA A O 1
ATOM 739 N N . GLU A 1 102 ? 5.005 2.638 -0.027 1.00 8.52 102 GLU A N 1
ATOM 740 C CA . GLU A 1 102 ? 6.395 2.911 -0.384 1.00 8.89 102 GLU A CA 1
ATOM 741 C C . GLU A 1 102 ? 7.157 3.571 0.756 1.00 8.65 102 GLU A C 1
ATOM 742 O O . GLU A 1 102 ? 8.315 3.220 1.021 1.00 9.43 102 GLU A O 1
ATOM 748 N N . LYS A 1 103 ? 6.544 4.559 1.416 1.00 7.71 103 LYS A N 1
ATOM 749 C CA . LYS A 1 103 ? 7.256 5.280 2.466 1.00 7.91 103 LYS A CA 1
ATOM 750 C C . LYS A 1 103 ? 7.488 4.394 3.683 1.00 7.00 103 LYS A C 1
ATOM 751 O O . LYS A 1 103 ? 8.582 4.403 4.260 1.00 7.47 103 LYS A O 1
ATOM 757 N N . THR A 1 104 ? 6.476 3.621 4.095 1.00 7.24 104 THR A N 1
ATOM 758 C CA . THR A 1 104 ? 6.685 2.715 5.222 1.00 6.87 104 THR A CA 1
ATOM 759 C C . THR A 1 104 ? 7.712 1.642 4.888 1.00 6.05 104 THR A C 1
ATOM 760 O O . THR A 1 104 ? 8.543 1.294 5.729 1.00 7.29 104 THR A O 1
ATOM 764 N N . ALA A 1 105 ? 7.681 1.109 3.663 1.00 7.06 105 ALA A N 1
ATOM 765 C CA . ALA A 1 105 ? 8.641 0.067 3.310 1.00 7.11 105 ALA A CA 1
ATOM 766 C C . ALA A 1 105 ? 10.061 0.610 3.317 1.00 7.39 105 ALA A C 1
ATOM 767 O O . ALA A 1 105 ? 10.983 -0.042 3.823 1.00 8.74 105 ALA A O 1
ATOM 769 N N . ALA A 1 106 ? 10.257 1.808 2.768 1.00 7.76 106 ALA A N 1
ATOM 770 C CA . ALA A 1 106 ? 11.586 2.412 2.772 1.00 8.41 106 ALA A CA 1
ATOM 771 C C . ALA A 1 106 ? 12.062 2.661 4.202 1.00 7.35 106 ALA A C 1
ATOM 772 O O . ALA A 1 106 ? 13.205 2.336 4.560 1.00 8.28 106 ALA A O 1
ATOM 774 N N . PHE A 1 107 ? 11.179 3.215 5.042 1.00 7.93 107 PHE A N 1
ATOM 775 C CA . PHE A 1 107 ? 11.517 3.481 6.439 1.00 8.01 107 PHE A CA 1
ATOM 776 C C . PHE A 1 107 ? 11.906 2.197 7.168 1.00 7.78 107 PHE A C 1
ATOM 777 O O . PHE A 1 107 ? 12.902 2.172 7.902 1.00 8.11 107 PHE A O 1
ATOM 785 N N . LEU A 1 108 ? 11.160 1.107 6.953 1.00 7.30 108 LEU A N 1
ATOM 786 C CA . LEU A 1 108 ? 11.503 -0.145 7.629 1.00 7.53 108 LEU A CA 1
ATOM 787 C C . LEU A 1 108 ? 12.855 -0.674 7.167 1.00 7.31 108 LEU A C 1
ATOM 788 O O . LEU A 1 108 ? 13.600 -1.263 7.960 1.00 9.01 108 LEU A O 1
ATOM 793 N N . HIS A 1 109 ? 13.192 -0.489 5.885 1.00 8.73 109 HIS A N 1
ATOM 794 C CA . HIS A 1 109 ? 14.508 -0.929 5.426 1.00 8.50 109 HIS A CA 1
ATOM 795 C C . HIS A 1 109 ? 15.628 -0.055 5.975 1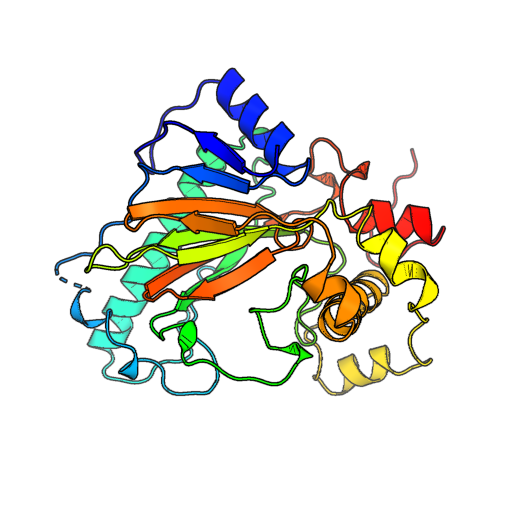.00 8.70 109 HIS A C 1
ATOM 796 O O . HIS A 1 109 ? 16.741 -0.551 6.190 1.00 11.80 109 HIS A O 1
ATOM 803 N N . LEU A 1 110 ? 15.355 1.232 6.224 1.00 8.97 110 LEU A N 1
ATOM 804 C CA . LEU A 1 110 ? 16.358 2.086 6.854 1.00 8.38 110 LEU A CA 1
ATOM 805 C C . LEU A 1 110 ? 16.548 1.724 8.321 1.00 9.14 110 LEU A C 1
ATOM 806 O O . LEU A 1 110 ? 17.668 1.789 8.843 1.00 10.96 110 LEU A O 1
ATOM 811 N N . LEU A 1 111 ? 15.467 1.346 9.000 1.00 8.60 111 LEU A N 1
ATOM 812 C CA . LEU A 1 111 ? 15.502 1.109 10.437 1.00 8.49 111 LEU A CA 1
ATOM 813 C C . LEU A 1 111 ? 15.879 -0.323 10.797 1.00 8.58 111 LEU A C 1
ATOM 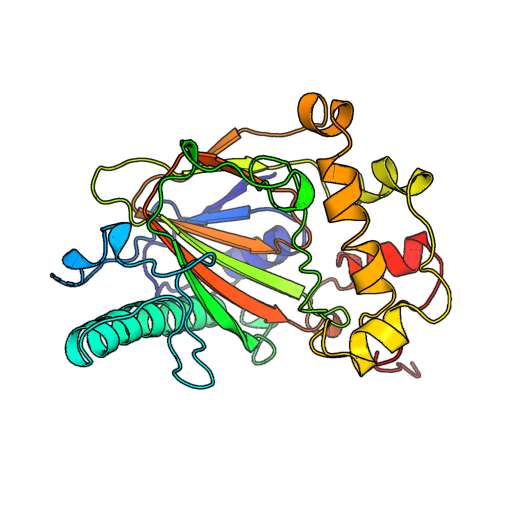814 O O . LEU A 1 111 ? 16.485 -0.542 11.855 1.00 9.06 111 LEU A O 1
ATOM 819 N N . PHE A 1 112 ? 15.556 -1.304 9.953 1.00 8.60 112 PHE A N 1
ATOM 820 C CA . PHE A 1 112 ? 15.756 -2.719 10.280 1.00 8.44 112 PHE A CA 1
ATOM 821 C C . PHE A 1 112 ? 16.583 -3.442 9.220 1.00 10.03 112 PHE A C 1
ATOM 822 O O . PHE A 1 112 ? 16.113 -4.409 8.612 1.00 10.91 112 PHE A O 1
ATOM 830 N N . PRO A 1 113 ? 17.834 -3.030 8.995 1.00 10.64 113 PRO A N 1
ATOM 831 C CA . PRO A 1 113 ? 18.674 -3.776 8.039 1.00 11.40 113 PRO A CA 1
ATOM 832 C C . PRO A 1 113 ? 18.883 -5.235 8.418 1.00 10.85 113 PRO A C 1
ATOM 833 O O . PRO A 1 113 ? 19.137 -6.058 7.529 1.00 11.74 113 PRO A O 1
ATOM 837 N N . PHE A 1 114 ? 18.770 -5.590 9.702 1.00 10.88 114 PHE A N 1
ATOM 838 C CA . PHE A 1 114 ? 18.927 -6.990 10.085 1.00 10.77 114 PHE A CA 1
ATOM 839 C C . PHE A 1 114 ? 17.915 -7.879 9.379 1.00 10.53 114 PHE A C 1
ATOM 840 O O . PHE A 1 114 ? 18.222 -9.037 9.067 1.00 12.86 114 PHE A O 1
ATOM 848 N N . TYR A 1 115 ? 16.700 -7.371 9.141 1.00 9.52 115 TYR A N 1
ATOM 849 C CA . TYR A 1 115 ? 15.696 -8.166 8.444 1.00 10.74 115 TYR A CA 1
ATOM 850 C C . TYR A 1 115 ? 15.978 -8.258 6.951 1.00 11.88 115 TYR A C 1
ATOM 851 O O . TYR A 1 115 ? 15.432 -9.143 6.286 1.00 12.31 115 TYR A O 1
ATOM 860 N N . GLY A 1 116 ? 16.816 -7.371 6.423 1.00 16.02 116 GLY A N 1
ATOM 861 C CA . GLY A 1 116 ? 17.191 -7.433 5.020 1.00 17.15 116 GLY A CA 1
ATOM 862 C C . GLY A 1 116 ? 15.984 -7.478 4.107 1.00 17.18 116 GLY A C 1
ATOM 863 O O . GLY A 1 116 ? 15.029 -6.704 4.248 1.00 17.87 116 GLY A O 1
ATOM 864 N N . SER A 1 117 ? 16.013 -8.414 3.168 1.00 14.72 117 SER A N 1
ATOM 865 C CA . SER A 1 117 ? 14.935 -8.591 2.206 1.00 12.47 117 SER A CA 1
ATOM 866 C C . SER A 1 117 ? 13.851 -9.527 2.709 1.00 11.53 117 SER A C 1
ATOM 867 O O . SER A 1 117 ? 12.960 -9.900 1.936 1.00 11.94 117 SER A O 1
ATOM 870 N N . SER A 1 118 ? 13.900 -9.915 3.983 1.00 10.46 118 SER A N 1
ATOM 871 C CA . SER A 1 118 ? 12.874 -10.797 4.520 1.00 10.17 118 SER A CA 1
ATOM 872 C C . SER A 1 118 ? 11.559 -10.083 4.793 1.00 9.30 118 SER A C 1
ATOM 873 O O . SER A 1 118 ? 10.536 -10.752 4.980 1.00 10.23 118 SER A O 1
ATOM 876 N N . LEU A 1 119 ? 11.558 -8.752 4.845 1.00 8.57 119 LEU A N 1
ATOM 877 C CA . LEU A 1 119 ? 10.310 -8.017 5.001 1.00 8.61 119 LEU A CA 1
ATOM 878 C C . LEU A 1 119 ? 9.486 -8.143 3.726 1.00 8.53 119 LEU A C 1
ATOM 879 O O . LEU A 1 119 ? 9.927 -7.721 2.649 1.00 10.00 119 LEU A O 1
ATOM 884 N N . LYS A 1 120 ? 8.282 -8.697 3.839 1.00 8.66 120 LYS A N 1
ATOM 885 C CA . LYS A 1 120 ? 7.402 -8.882 2.688 1.00 8.06 120 LYS A CA 1
ATOM 886 C C . LYS A 1 120 ? 6.157 -8.034 2.894 1.00 8.58 120 LYS A C 1
ATOM 887 O O . LYS A 1 120 ? 5.391 -8.274 3.830 1.00 11.47 120 LYS A O 1
ATOM 893 N N . ILE A 1 121 ? 5.936 -7.058 2.019 1.00 8.70 121 ILE A N 1
ATOM 894 C CA . ILE A 1 121 ? 4.807 -6.170 2.238 1.00 9.23 121 ILE A CA 1
ATOM 895 C C . ILE A 1 121 ? 3.498 -6.920 1.996 1.00 8.67 121 ILE A C 1
ATOM 896 O O . ILE A 1 121 ? 3.412 -7.838 1.162 1.00 10.43 121 ILE A O 1
ATOM 901 N N . ALA A 1 122 ? 2.474 -6.549 2.765 1.00 8.24 122 ALA A N 1
ATOM 902 C CA . ALA A 1 122 ? 1.129 -7.079 2.583 1.00 8.41 122 ALA A CA 1
ATOM 903 C C . ALA A 1 122 ? 0.165 -5.906 2.395 1.00 7.05 122 ALA A C 1
ATOM 904 O O . ALA A 1 122 ? 0.530 -4.917 1.756 1.00 9.23 122 ALA A O 1
ATOM 906 N N . ARG A 1 123 ? -1.049 -5.974 2.939 1.00 8.84 123 ARG A N 1
ATOM 907 C CA . ARG A 1 123 ? -2.079 -5.000 2.601 1.00 9.83 123 ARG A CA 1
ATOM 908 C C . ARG A 1 123 ? -1.917 -3.677 3.337 1.00 7.81 123 ARG A C 1
ATOM 909 O O . ARG A 1 123 ? -1.546 -3.628 4.513 1.00 8.22 123 ARG A O 1
ATOM 917 N N . THR A 1 124 ? -2.243 -2.600 2.625 1.00 9.23 124 THR A N 1
ATOM 918 C CA . THR A 1 124 ? -2.392 -1.264 3.182 1.00 8.74 124 THR A CA 1
ATOM 919 C C . THR A 1 124 ? -3.860 -1.043 3.528 1.00 9.31 124 THR A C 1
ATOM 920 O O . THR A 1 124 ? -4.749 -1.500 2.809 1.00 10.92 124 THR A O 1
ATOM 924 N N . SER A 1 125 ? -4.112 -0.311 4.616 1.00 9.45 125 SER A N 1
ATOM 925 C CA . SER A 1 125 ? -5.468 -0.017 5.064 1.00 9.41 125 SER A CA 1
ATOM 926 C C . SER A 1 125 ? -5.623 1.485 5.261 1.00 8.68 125 SER A C 1
ATOM 927 O O . SER A 1 125 ? -4.723 2.149 5.789 1.00 10.08 125 SER A O 1
ATOM 930 N N . PHE A 1 126 ? -6.767 2.020 4.840 1.00 7.41 126 PHE A N 1
ATOM 931 C CA . PHE A 1 126 ? -7.138 3.402 5.124 1.00 8.67 126 PHE A CA 1
ATOM 932 C C . PHE A 1 126 ? -8.450 3.361 5.890 1.00 8.57 126 PHE A C 1
ATOM 933 O O . PHE A 1 126 ? -9.426 2.754 5.431 1.00 9.10 126 PHE A O 1
ATOM 941 N N . ARG A 1 127 ? -8.463 3.978 7.071 1.00 8.03 127 ARG A N 1
ATOM 942 C CA . ARG A 1 127 ? -9.564 3.826 8.022 1.00 7.72 127 ARG A CA 1
ATOM 943 C C . ARG A 1 127 ? -10.132 5.203 8.336 1.00 7.75 127 ARG A C 1
ATOM 944 O O . ARG A 1 127 ? -9.667 5.887 9.262 1.00 9.26 127 ARG A O 1
ATOM 952 N N . PRO A 1 128 ? -11.151 5.648 7.596 1.00 8.03 128 PRO A N 1
ATOM 953 C CA . PRO A 1 128 ? -11.703 7.000 7.791 1.00 10.14 128 PRO A CA 1
ATOM 954 C C . PRO A 1 128 ? -12.931 7.082 8.696 1.00 10.53 128 PRO A C 1
ATOM 955 O O . PRO A 1 128 ? -13.498 8.174 8.810 1.00 11.80 128 PRO A O 1
ATOM 959 N N . VAL A 1 129 ? -13.347 5.991 9.340 1.00 11.77 129 VAL A N 1
ATOM 960 C CA . VAL A 1 129 ? -14.536 5.992 10.185 1.00 10.90 129 VAL A CA 1
ATOM 961 C C . VAL A 1 129 ? -14.116 6.170 11.637 1.00 9.98 129 VAL A C 1
ATOM 962 O O . VAL A 1 129 ? -13.161 5.531 12.100 1.00 11.58 129 VAL A O 1
ATOM 966 N N . GLU A 1 130 ? -14.837 7.029 12.367 1.00 10.78 130 GLU A N 1
ATOM 967 C CA . GLU A 1 130 ? -14.520 7.270 13.775 1.00 12.06 130 GLU A CA 1
ATOM 968 C C . GLU A 1 130 ? -14.734 6.007 14.604 1.00 10.01 130 GLU A C 1
ATOM 969 O O . GLU A 1 130 ? -15.784 5.361 14.520 1.00 14.08 130 GLU A O 1
ATOM 975 N N . ILE A 1 131 ? -13.729 5.672 15.421 1.00 11.36 131 ILE A N 1
ATOM 976 C CA . ILE A 1 131 ? -13.733 4.435 16.205 1.00 11.83 131 ILE A CA 1
ATOM 977 C C . ILE A 1 131 ? -14.839 4.437 17.256 1.00 14.09 131 ILE A C 1
ATOM 978 O O . ILE A 1 131 ? -15.460 3.400 17.519 1.00 14.74 131 ILE A O 1
ATOM 983 N N . SER A 1 132 ? -15.080 5.579 17.907 1.00 15.09 132 SER A N 1
ATOM 984 C CA . SER A 1 132 ? -15.967 5.566 19.066 1.00 16.92 132 SER A CA 1
ATOM 985 C C . SER A 1 132 ? -17.416 5.279 18.692 1.00 18.81 132 SER A C 1
ATOM 986 O O . SER A 1 132 ? -18.212 4.941 19.572 1.00 19.88 132 SER A O 1
ATOM 989 N N . GLY A 1 133 ? -17.774 5.393 17.418 1.00 19.42 133 GLY A N 1
ATOM 990 C CA . GLY A 1 133 ? -19.101 5.018 16.983 1.00 20.30 133 GLY A CA 1
ATOM 991 C C . GLY A 1 133 ? -19.229 3.603 16.475 1.00 19.73 133 GLY A C 1
ATOM 992 O O . GLY A 1 133 ? -20.329 3.190 16.094 1.00 19.55 133 GLY A O 1
ATOM 993 N N . ARG A 1 134 ? -18.139 2.838 16.463 1.00 18.42 134 ARG A N 1
ATOM 994 C CA . ARG A 1 134 ? -18.171 1.482 15.939 1.00 19.99 134 ARG A CA 1
ATOM 995 C C . ARG A 1 134 ? -18.806 0.535 16.949 1.00 20.74 134 ARG A C 1
ATOM 996 O O . ARG A 1 134 ? -18.750 0.754 18.163 1.00 21.79 134 ARG A O 1
ATOM 1004 N N . ALA A 1 135 ? -19.406 -0.534 16.427 1.00 20.04 135 ALA A N 1
ATOM 1005 C CA . ALA A 1 135 ? -20.007 -1.582 17.248 1.00 22.73 135 ALA A CA 1
ATOM 1006 C C . ALA A 1 135 ? -20.083 -2.831 16.387 1.00 23.47 135 ALA A C 1
ATOM 1007 O O . ALA A 1 135 ? -20.721 -2.817 15.330 1.00 24.53 135 ALA A O 1
ATOM 1009 N N . THR A 1 136 ? -19.417 -3.894 16.817 1.00 22.42 136 THR A N 1
ATOM 1010 C CA . THR A 1 136 ? -19.324 -5.130 16.055 1.00 24.51 136 THR A CA 1
ATOM 1011 C C . THR A 1 136 ? -19.622 -6.295 16.989 1.00 23.65 136 THR A C 1
ATOM 1012 O O . THR A 1 136 ? -19.955 -6.106 18.163 1.00 24.86 136 THR A O 1
ATOM 1016 N N . SER A 1 137 ? -19.500 -7.513 16.462 1.00 21.02 137 SER A N 1
ATOM 1017 C CA . SER A 1 137 ? -19.516 -8.687 17.319 1.00 21.60 137 SER A CA 1
ATOM 1018 C C . SER A 1 137 ? -18.352 -8.614 18.302 1.00 19.71 137 SER A C 1
ATOM 1019 O O . SER A 1 137 ? -17.359 -7.916 18.077 1.00 19.50 137 SER A O 1
ATOM 1022 N N . ALA A 1 138 ? -18.483 -9.350 19.409 1.00 18.71 138 ALA A N 1
ATOM 1023 C CA . ALA A 1 138 ? -17.429 -9.353 20.419 1.00 17.57 138 ALA A CA 1
ATOM 1024 C C . ALA A 1 138 ? -16.085 -9.739 19.813 1.00 17.04 138 ALA A C 1
ATOM 1025 O O . ALA A 1 138 ? -15.060 -9.112 20.108 1.00 17.10 138 ALA A O 1
ATOM 1027 N N . ARG A 1 139 ? -16.072 -10.753 18.943 1.00 17.50 139 ARG A N 1
ATOM 1028 C CA . ARG A 1 139 ? -14.813 -11.217 18.374 1.00 18.09 139 ARG A CA 1
ATOM 1029 C C . ARG A 1 139 ? -14.182 -10.183 17.447 1.00 16.74 139 ARG A C 1
ATOM 1030 O O . ARG A 1 139 ? -12.954 -10.137 17.328 1.00 16.98 139 ARG A O 1
ATOM 1037 N N . LYS A 1 140 ? -14.985 -9.347 16.792 1.00 15.40 140 LYS A N 1
ATOM 1038 C CA . LYS A 1 140 ? -14.456 -8.328 15.888 1.00 17.10 140 LYS A CA 1
ATOM 1039 C C . LYS A 1 140 ? -14.240 -6.987 16.570 1.00 15.65 140 LYS A C 1
ATOM 1040 O O . LYS A 1 140 ? -13.748 -6.053 15.928 1.00 18.37 140 LYS A O 1
ATOM 1046 N N . ASP A 1 141 ? -14.586 -6.874 17.847 1.00 14.98 141 ASP A N 1
ATOM 1047 C CA . ASP A 1 141 ? -14.590 -5.603 18.563 1.00 14.75 141 ASP A CA 1
ATOM 1048 C C . ASP A 1 141 ? -13.167 -5.287 18.997 1.00 13.98 141 ASP A C 1
ATOM 1049 O O . ASP A 1 141 ? -12.647 -5.889 19.944 1.00 14.26 141 ASP A O 1
ATOM 1054 N N . ASP A 1 142 ? -12.531 -4.343 18.312 1.00 13.79 142 ASP A N 1
ATOM 1055 C CA . ASP A 1 142 ? -11.145 -4.023 18.610 1.00 13.23 142 ASP A CA 1
ATOM 1056 C C . ASP A 1 142 ? -10.985 -2.997 19.728 1.00 12.00 142 ASP A C 1
ATOM 1057 O O . ASP A 1 142 ? -9.862 -2.533 19.962 1.00 11.94 142 ASP A O 1
ATOM 1062 N N . THR A 1 143 ? -12.069 -2.655 20.443 1.00 12.50 143 THR A N 1
ATOM 1063 C CA . THR A 1 143 ? -11.901 -2.048 21.760 1.00 13.10 143 THR A CA 1
ATOM 1064 C C . THR A 1 143 ? -11.516 -3.081 22.803 1.00 12.77 143 THR A C 1
ATOM 1065 O O . THR A 1 143 ? -11.232 -2.711 23.947 1.00 15.09 143 THR A O 1
ATOM 1069 N N . ARG A 1 144 ? -11.491 -4.357 22.437 1.00 10.52 144 ARG A N 1
ATOM 1070 C CA . ARG A 1 144 ? -11.076 -5.412 23.345 1.00 10.17 144 ARG A CA 1
ATOM 1071 C C . ARG A 1 144 ? -9.635 -5.787 23.035 1.00 8.56 144 ARG A C 1
ATOM 1072 O O . ARG A 1 144 ? -9.266 -5.955 21.860 1.00 9.92 144 ARG A O 1
ATOM 1080 N N . LEU A 1 145 ? -8.822 -5.893 24.088 1.00 9.29 145 LEU A N 1
ATOM 1081 C CA . LEU A 1 145 ? -7.416 -6.228 23.923 1.00 9.20 145 LEU A CA 1
ATOM 1082 C C . LEU A 1 145 ? -7.274 -7.562 23.211 1.00 6.74 145 LEU A C 1
ATOM 1083 O O . LEU A 1 145 ? -7.964 -8.537 23.532 1.00 8.08 145 LEU A O 1
ATOM 1088 N N . HIS A 1 146 ? -6.357 -7.608 22.251 1.00 7.26 146 HIS A N 1
ATOM 1089 C CA . HIS A 1 146 ? -6.158 -8.812 21.459 1.00 7.20 146 HIS A CA 1
ATOM 1090 C C . HIS A 1 146 ? -4.778 -8.752 20.824 1.00 7.18 146 HIS A C 1
ATOM 1091 O O . HIS A 1 146 ? -4.159 -7.686 20.730 1.00 8.17 146 HIS A O 1
ATOM 1098 N N . VAL A 1 147 ? -4.304 -9.920 20.390 1.00 6.76 147 VAL A N 1
ATOM 1099 C CA . VAL A 1 147 ? -3.279 -10.008 19.359 1.00 6.32 147 VAL A CA 1
ATOM 1100 C C . VAL A 1 147 ? -3.985 -10.289 18.040 1.00 7.24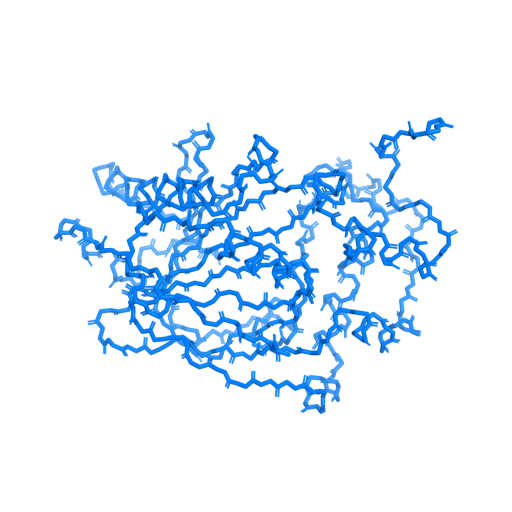 147 VAL A C 1
ATOM 1101 O O . VAL A 1 147 ? -5.086 -10.850 18.010 1.00 7.74 147 VAL A O 1
ATOM 1105 N N . ASP A 1 148 ? -3.355 -9.888 16.937 1.00 6.77 148 ASP A N 1
ATOM 1106 C CA . ASP A 1 148 ? -3.996 -10.002 15.634 1.00 7.74 148 ASP A CA 1
ATOM 1107 C C . ASP A 1 148 ? -3.994 -11.443 15.140 1.00 7.61 148 ASP A C 1
ATOM 1108 O O . ASP A 1 148 ? -2.961 -12.125 15.149 1.00 8.82 148 ASP A O 1
ATOM 1113 N N . ALA A 1 149 ? -5.168 -11.895 14.709 1.00 7.12 149 ALA A N 1
ATOM 1114 C CA . ALA A 1 149 ? -5.359 -13.204 14.115 1.00 9.13 149 ALA A CA 1
ATOM 1115 C C . ALA A 1 149 ? -6.651 -13.091 13.333 1.00 11.11 149 ALA A C 1
ATOM 1116 O O . ALA A 1 149 ? -7.645 -12.586 13.860 1.00 12.65 149 ALA A O 1
ATOM 1118 N N . PHE A 1 150 ? -6.630 -13.520 12.080 1.00 10.56 150 PHE A N 1
ATOM 1119 C CA . PHE A 1 150 ? -7.753 -13.281 11.188 1.00 10.85 150 PHE A CA 1
ATOM 1120 C C . PHE A 1 150 ? -8.251 -14.620 10.669 1.00 10.76 150 PHE A C 1
ATOM 1121 O O . PHE A 1 150 ? -7.480 -15.359 10.032 1.00 11.51 150 PHE A O 1
ATOM 1129 N N . PRO A 1 151 ? -9.506 -14.983 10.943 1.00 11.51 151 PRO A N 1
ATOM 1130 C CA . PRO A 1 151 ? -9.956 -16.349 10.630 1.00 12.08 151 PRO A CA 1
ATOM 1131 C C . PRO A 1 151 ? -9.853 -16.718 9.162 1.00 11.65 151 PRO A C 1
ATOM 1132 O O . PRO A 1 151 ? -9.614 -17.888 8.845 1.00 12.90 151 PRO A O 1
ATOM 1136 N N . SER A 1 152 ? -10.002 -15.762 8.253 1.00 12.14 152 SER A N 1
ATOM 1137 C CA A SER A 1 152 ? -9.953 -16.075 6.830 0.64 12.32 152 SER A CA 1
ATOM 1138 C CA B SER A 1 152 ? -9.953 -16.082 6.834 0.36 12.26 152 SER A CA 1
ATOM 1139 C C . SER A 1 152 ? -8.538 -16.111 6.274 1.00 12.75 152 SER A C 1
ATOM 1140 O O . SER A 1 152 ? -8.350 -16.556 5.136 1.00 13.64 152 SER A O 1
ATOM 1145 N N . SER A 1 153 ? -7.540 -15.661 7.035 1.00 11.21 153 SER A N 1
ATOM 1146 C CA . SER A 1 153 ? -6.196 -15.433 6.502 1.00 12.86 153 SER A CA 1
ATOM 1147 C C . SER A 1 153 ? -5.137 -15.996 7.435 1.00 11.44 153 SER A C 1
ATOM 1148 O O . SER A 1 153 ? -4.469 -15.240 8.155 1.00 11.99 153 SER A O 1
ATOM 1151 N N . PRO A 1 154 ? -4.938 -17.313 7.434 1.00 10.69 154 PRO A N 1
ATOM 1152 C CA . PRO A 1 154 ? -3.877 -17.894 8.264 1.00 9.43 154 PRO A CA 1
ATOM 1153 C C . PRO A 1 154 ? -2.498 -17.406 7.840 1.00 9.67 154 PRO A C 1
ATOM 1154 O O . PRO A 1 154 ? -2.245 -17.104 6.673 1.00 12.80 154 PRO A O 1
ATOM 1158 N N . THR A 1 155 ? -1.596 -17.342 8.820 1.00 9.26 155 THR A N 1
ATOM 1159 C CA . THR A 1 155 ? -0.239 -16.855 8.620 1.00 9.70 155 THR A CA 1
ATOM 1160 C C . THR A 1 155 ? 0.776 -17.961 8.393 1.00 10.28 155 THR A C 1
ATOM 1161 O O . THR A 1 155 ? 1.883 -17.675 7.921 1.00 11.68 155 THR A O 1
ATOM 1165 N N . GLY A 1 156 ? 0.455 -19.199 8.755 1.00 10.39 156 GLY A N 1
ATOM 1166 C CA . GLY A 1 156 ? 1.468 -20.239 8.737 1.00 10.39 156 GLY A CA 1
ATOM 1167 C C . GLY A 1 156 ? 2.658 -19.939 9.620 1.00 10.53 156 GLY A C 1
ATOM 1168 O O . GLY A 1 156 ? 3.754 -20.452 9.369 1.00 11.57 156 GLY A O 1
ATOM 1169 N N . GLY A 1 157 ? 2.474 -19.117 10.658 1.00 9.19 157 GLY A N 1
ATOM 1170 C CA . GLY A 1 157 ? 3.531 -18.784 11.581 1.00 9.13 157 GLY A CA 1
ATOM 1171 C C . GLY A 1 157 ? 4.215 -17.462 11.310 1.00 7.76 157 GLY A C 1
ATOM 1172 O O . GLY A 1 157 ? 4.908 -16.950 12.195 1.00 9.44 157 GLY A O 1
ATOM 1173 N N . GLU A 1 158 ? 4.034 -16.887 10.122 1.00 8.57 158 GLU A N 1
ATOM 1174 C CA A GLU A 1 158 ? 4.707 -15.641 9.787 0.40 9.47 158 GLU A CA 1
ATOM 1175 C CA B GLU A 1 158 ? 4.719 -15.648 9.804 0.60 9.74 158 GLU A CA 1
ATOM 1176 C C . GLU A 1 158 ? 4.228 -14.517 10.699 1.00 8.61 158 GLU A C 1
ATOM 1177 O O . GLU A 1 158 ? 3.086 -14.514 11.178 1.00 8.10 158 GLU A O 1
ATOM 1188 N N . ARG A 1 159 ? 5.111 -13.555 10.934 1.00 7.43 159 ARG A N 1
ATOM 1189 C CA . ARG A 1 159 ? 4.789 -12.437 11.804 1.00 7.22 159 ARG A CA 1
ATOM 1190 C C . ARG A 1 159 ? 3.884 -11.431 11.105 1.00 7.59 159 ARG A C 1
ATOM 1191 O O . ARG A 1 159 ? 3.953 -11.240 9.882 1.00 9.33 159 ARG A O 1
ATOM 1199 N N . ILE A 1 160 ? 3.041 -10.774 11.906 1.00 6.71 160 ILE A N 1
ATOM 1200 C CA . ILE A 1 160 ? 2.232 -9.639 11.477 1.00 6.54 160 ILE A CA 1
ATOM 1201 C C . ILE A 1 160 ? 2.864 -8.387 12.074 1.00 6.31 160 ILE A C 1
ATOM 1202 O O . ILE A 1 160 ? 2.777 -8.153 13.287 1.00 7.48 160 ILE A O 1
ATOM 1207 N N . LEU A 1 161 ? 3.531 -7.603 11.228 1.00 6.16 161 LEU A N 1
ATOM 1208 C CA . LEU A 1 161 ? 4.200 -6.367 11.615 1.00 6.37 161 LEU A CA 1
ATOM 1209 C C . LEU A 1 161 ? 3.424 -5.210 11.003 1.00 5.69 161 LEU A C 1
ATOM 1210 O O . LEU A 1 161 ? 3.187 -5.196 9.793 1.00 7.79 161 LEU A O 1
ATOM 1215 N N . ARG A 1 162 ? 3.003 -4.251 11.824 1.00 6.58 162 ARG A N 1
ATOM 1216 C CA . ARG A 1 162 ? 2.175 -3.165 11.315 1.00 5.95 162 ARG A CA 1
ATOM 1217 C C . ARG A 1 162 ? 2.792 -1.807 11.602 1.00 6.28 162 ARG A C 1
ATOM 1218 O O . ARG A 1 162 ? 3.345 -1.570 12.686 1.00 7.63 162 ARG A O 1
ATOM 1226 N N . VAL A 1 163 ? 2.684 -0.919 10.615 1.00 5.98 163 VAL A N 1
ATOM 1227 C CA . VAL A 1 163 ? 3.056 0.487 10.748 1.00 5.54 163 VAL A CA 1
ATOM 1228 C C . VAL A 1 163 ? 1.773 1.300 10.672 1.00 5.81 163 VAL A C 1
ATOM 1229 O O . VAL A 1 163 ? 0.929 1.053 9.802 1.00 6.07 163 VAL A O 1
ATOM 1233 N N . PHE A 1 164 ? 1.616 2.256 11.585 1.00 6.27 164 PHE A N 1
ATOM 1234 C CA . PHE A 1 164 ? 0.394 3.037 11.722 1.00 5.41 164 PHE A CA 1
ATOM 1235 C C . PHE A 1 164 ? 0.756 4.513 11.685 1.00 5.58 164 PHE A C 1
ATOM 1236 O O . PHE A 1 164 ? 1.760 4.918 12.272 1.00 7.20 164 PHE A O 1
ATOM 1244 N N . SER A 1 165 ? -0.071 5.325 11.029 1.00 5.45 165 SER A N 1
ATOM 1245 C CA . SER A 1 165 ? 0.089 6.776 11.061 1.00 6.25 165 SER A CA 1
ATOM 1246 C C . SER A 1 165 ? -1.260 7.440 11.294 1.00 6.12 165 SER A C 1
ATOM 1247 O O . SER A 1 165 ? -2.216 7.194 10.554 1.00 6.70 165 SER A O 1
ATOM 1250 N N . ASN A 1 166 ? -1.319 8.323 12.288 1.00 6.90 166 ASN A N 1
ATOM 1251 C CA . ASN A 1 166 ? -2.528 9.087 12.584 1.00 6.47 166 ASN A CA 1
ATOM 1252 C C . ASN A 1 166 ? -2.496 10.344 11.725 1.00 6.25 166 ASN A C 1
ATOM 1253 O O . ASN A 1 166 ? -1.631 11.204 11.910 1.00 7.96 166 ASN A O 1
ATOM 1258 N N . ILE A 1 167 ? -3.435 10.447 10.779 1.00 7.65 167 ILE A N 1
ATOM 1259 C CA . ILE A 1 167 ? -3.461 11.564 9.838 1.00 8.19 167 ILE A CA 1
ATOM 1260 C C . ILE A 1 167 ? -4.686 12.440 10.077 1.00 8.69 167 ILE A C 1
ATOM 1261 O O . ILE A 1 167 ? -5.165 13.125 9.167 1.00 10.25 167 ILE A O 1
ATOM 1266 N N . ASN A 1 168 ? -5.201 12.429 11.300 1.00 8.17 168 ASN A N 1
ATOM 1267 C CA . ASN A 1 168 ? -6.375 13.235 11.607 1.00 8.62 168 ASN A CA 1
ATOM 1268 C C . ASN A 1 168 ? -6.084 14.718 11.384 1.00 10.47 168 ASN A C 1
ATOM 1269 O O . ASN A 1 168 ? -5.107 15.243 11.934 1.00 11.84 168 ASN A O 1
ATOM 1274 N N . PRO A 1 169 ? -6.904 15.429 10.609 1.00 10.22 169 PRO A N 1
ATOM 1275 C CA . PRO A 1 169 ? -6.609 16.831 10.285 1.00 13.42 169 PRO A CA 1
ATOM 1276 C C . PRO A 1 169 ? -7.110 17.840 11.306 1.00 15.23 169 PRO A C 1
ATOM 1277 O O . PRO A 1 169 ? -6.832 19.034 11.152 1.00 17.39 169 PRO A O 1
ATOM 1281 N N . GLN A 1 170 ? -7.832 17.392 12.332 1.00 14.74 170 GLN A N 1
ATOM 1282 C CA . GLN A 1 170 ? -8.320 18.254 13.400 1.00 15.83 170 GLN A CA 1
ATOM 1283 C C . GLN A 1 170 ? -7.536 18.066 14.695 1.00 16.17 170 GLN A C 1
ATOM 1284 O O . GLN A 1 170 ? -7.993 18.493 15.759 1.00 19.88 170 GLN A O 1
ATOM 1290 N N . GLY A 1 171 ? -6.367 17.428 14.627 1.00 14.30 171 GLY A N 1
ATOM 1291 C CA . GLY A 1 171 ? -5.522 17.277 15.792 1.00 15.59 171 GLY A CA 1
ATOM 1292 C C . GLY A 1 171 ? -5.961 16.217 16.774 1.00 13.59 171 GLY A C 1
ATOM 1293 O O . GLY A 1 171 ? -5.438 16.180 17.894 1.00 16.16 171 GLY A O 1
ATOM 1294 N N . LYS A 1 172 ? -6.894 15.334 16.390 1.00 10.97 172 LYS A N 1
ATOM 1295 C CA . LYS A 1 172 ? -7.402 14.367 17.356 1.00 11.16 172 LYS A CA 1
ATOM 1296 C C . LYS A 1 172 ? -6.455 13.175 17.478 1.00 9.49 172 LYS A C 1
ATOM 1297 O O . LYS A 1 172 ? -5.998 12.630 16.467 1.00 9.45 172 LYS A O 1
ATOM 1303 N N . PRO A 1 173 ? -6.179 12.730 18.699 1.00 10.37 173 PRO A N 1
ATOM 1304 C CA . PRO A 1 173 ? -5.323 11.555 18.885 1.00 10.05 173 PRO A CA 1
ATOM 1305 C C . PRO A 1 173 ? -6.055 10.271 18.528 1.00 10.26 173 PRO A C 1
ATOM 1306 O O . PRO A 1 173 ? -7.273 10.231 18.328 1.00 11.68 173 PRO A O 1
ATOM 1310 N N . ARG A 1 174 ? -5.280 9.193 18.453 1.00 8.04 174 ARG A N 1
ATOM 1311 C CA . ARG A 1 174 ? -5.832 7.853 18.331 1.00 9.63 174 ARG A CA 1
ATOM 1312 C C . ARG A 1 174 ? -5.566 7.148 19.651 1.00 7.59 174 ARG A C 1
ATOM 1313 O O . ARG A 1 174 ? -4.408 6.935 20.030 1.00 8.45 174 ARG A O 1
ATOM 1321 N N . SER A 1 175 ? -6.635 6.821 20.363 1.00 7.51 175 SER A N 1
ATOM 1322 C CA . SER A 1 175 ? -6.526 6.341 21.737 1.00 7.49 175 SER A CA 1
ATOM 1323 C C . SER A 1 175 ? -6.403 4.823 21.727 1.00 7.24 175 SER A C 1
ATOM 1324 O O . SER A 1 175 ? -7.346 4.120 21.354 1.00 11.16 175 SER A O 1
ATOM 1327 N N . TRP A 1 176 ? -5.240 4.322 22.129 1.00 6.54 176 TRP A N 1
ATOM 1328 C CA . TRP A 1 176 ? -4.984 2.901 22.261 1.00 7.42 176 TRP A CA 1
ATOM 1329 C C . TRP A 1 176 ? -4.903 2.502 23.730 1.00 7.13 176 TRP A C 1
ATOM 1330 O O . TRP A 1 176 ? -4.678 3.324 24.621 1.00 8.63 176 TRP A O 1
ATOM 1341 N N . ARG A 1 177 ? -5.066 1.207 23.964 1.00 7.15 177 ARG A N 1
ATOM 1342 C CA . ARG A 1 177 ? -4.586 0.573 25.179 1.00 8.01 177 ARG A CA 1
ATOM 1343 C C . ARG A 1 177 ? -3.625 -0.536 24.778 1.00 7.32 177 ARG A C 1
ATOM 1344 O O . ARG A 1 177 ? -3.822 -1.194 23.756 1.00 8.68 177 ARG A O 1
ATOM 1352 N N . ILE A 1 178 ? -2.564 -0.700 25.562 1.00 7.22 178 ILE A N 1
ATOM 1353 C CA . ILE A 1 178 ? -1.512 -1.680 25.318 1.00 7.16 178 ILE A CA 1
ATOM 1354 C C . ILE A 1 178 ? -1.468 -2.589 26.536 1.00 8.41 178 ILE A C 1
ATOM 1355 O O . ILE A 1 178 ? -1.329 -2.109 27.670 1.00 9.24 178 ILE A O 1
ATOM 1360 N N . GLY A 1 179 ? -1.614 -3.891 26.312 1.00 8.39 179 GLY A N 1
ATOM 1361 C CA . GLY A 1 179 ? -1.748 -4.858 27.384 1.00 8.68 179 GLY A CA 1
ATOM 1362 C C . GLY A 1 179 ? -0.437 -5.488 27.804 1.00 8.81 179 GLY A C 1
ATOM 1363 O O . GLY A 1 179 ? 0.652 -5.010 27.475 1.00 10.04 179 GLY A O 1
ATOM 1364 N N . GLU A 1 180 ? -0.555 -6.593 28.545 1.00 9.45 180 GLU A N 1
ATOM 1365 C CA . GLU A 1 180 ? 0.586 -7.250 29.170 1.00 10.43 180 GLU A CA 1
ATOM 1366 C C . GLU A 1 180 ? 1.351 -8.084 28.143 1.00 9.70 180 GLU A C 1
ATOM 1367 O O . GLU A 1 180 ? 0.887 -8.286 27.016 1.00 9.88 180 GLU A O 1
ATOM 1373 N N . PRO A 1 181 ? 2.544 -8.574 28.498 1.00 10.69 181 PRO A N 1
ATOM 1374 C CA . PRO A 1 181 ? 3.346 -9.326 27.523 1.00 10.07 181 PRO A CA 1
ATOM 1375 C C . PRO A 1 181 ? 2.631 -10.573 27.025 1.00 9.31 181 PRO A C 1
ATOM 1376 O O . PRO A 1 181 ? 1.823 -11.177 27.735 1.00 10.35 181 PRO A O 1
ATOM 1380 N N . PHE A 1 182 ? 2.975 -10.965 25.791 1.00 9.12 182 PHE A N 1
ATOM 1381 C CA . PHE A 1 182 ? 2.349 -12.117 25.156 1.00 8.69 182 PHE A CA 1
ATOM 1382 C C . PHE A 1 182 ? 2.432 -13.362 26.025 1.00 8.55 182 PHE A C 1
ATOM 1383 O O . PHE A 1 182 ? 1.448 -14.097 26.155 1.00 9.14 182 PHE A O 1
ATOM 1391 N N . GLN A 1 183 ? 3.591 -13.620 26.638 1.00 10.80 183 GLN A N 1
ATOM 1392 C CA . GLN A 1 183 ? 3.722 -14.839 27.434 1.00 11.82 183 GLN A CA 1
ATOM 1393 C C . GLN A 1 183 ? 2.734 -14.856 28.603 1.00 11.49 183 GLN A C 1
ATOM 1394 O O . GLN A 1 183 ? 2.202 -15.916 28.958 1.00 11.03 183 GLN A O 1
ATOM 1400 N N . ASN A 1 184 ? 2.460 -13.689 29.199 1.00 11.12 184 ASN A N 1
ATOM 1401 C CA A ASN A 1 184 ? 1.505 -13.630 30.304 0.51 11.13 184 ASN A CA 1
ATOM 1402 C CA B ASN A 1 184 ? 1.506 -13.625 30.304 0.49 11.09 184 ASN A CA 1
ATOM 1403 C C . ASN A 1 184 ? 0.077 -13.824 29.812 1.00 10.97 184 ASN A C 1
ATOM 1404 O O . ASN A 1 184 ? -0.737 -14.462 30.490 1.00 11.23 184 ASN A O 1
ATOM 1413 N N . TYR A 1 185 ? -0.241 -13.264 28.645 1.00 9.97 185 TYR A N 1
ATOM 1414 C CA . TYR A 1 185 ? -1.550 -13.430 28.021 1.00 8.54 185 TYR A CA 1
ATOM 1415 C C . TYR A 1 185 ? -1.791 -14.888 27.673 1.00 7.74 185 TYR A C 1
ATOM 1416 O O . TYR A 1 185 ? -2.845 -15.451 27.989 1.00 8.19 185 TYR A O 1
ATOM 1425 N N . LEU A 1 186 ? -0.810 -15.516 27.022 1.00 8.05 186 LEU A N 1
ATOM 1426 C CA . LEU A 1 186 ? -0.880 -16.944 26.737 1.00 8.72 186 LEU A CA 1
ATOM 1427 C C . LEU A 1 186 ? -1.081 -17.751 28.015 1.00 8.98 186 LEU A C 1
ATOM 1428 O O . LEU A 1 186 ? -1.935 -18.645 28.075 1.00 10.19 186 LEU A O 1
ATOM 1433 N N . ASN A 1 187 ? -0.298 -17.454 29.052 1.00 9.23 187 ASN A N 1
ATOM 1434 C CA . ASN A 1 187 ? -0.456 -18.195 30.297 1.00 10.68 187 ASN A CA 1
ATOM 1435 C C . ASN A 1 187 ? -1.849 -17.997 30.881 1.00 11.65 187 ASN A C 1
ATOM 1436 O O . ASN A 1 187 ? -2.490 -18.964 31.314 1.00 13.19 187 ASN A O 1
ATOM 1441 N N . HIS A 1 188 ? -2.352 -16.756 30.872 1.00 10.36 188 HIS A N 1
ATOM 1442 C CA . HIS A 1 188 ? -3.683 -16.519 31.420 1.00 11.24 188 HIS A CA 1
ATOM 1443 C C . HIS A 1 188 ? -4.745 -17.346 30.708 1.00 10.65 188 HIS A C 1
ATOM 1444 O O . HIS A 1 188 ? -5.673 -17.860 31.344 1.00 13.25 188 HIS A O 1
ATOM 1451 N N . LEU A 1 189 ? -4.659 -17.444 29.382 1.00 9.74 189 LEU A N 1
ATOM 1452 C CA . LEU A 1 189 ? -5.705 -18.088 28.606 1.00 10.81 189 LEU A CA 1
ATOM 1453 C C . LEU A 1 189 ? -5.460 -19.574 28.391 1.00 10.02 189 LEU A C 1
ATOM 1454 O O . LEU A 1 189 ? -6.367 -20.269 27.922 1.00 11.24 189 LEU A O 1
ATOM 1459 N N . LEU A 1 190 ? -4.273 -20.072 28.735 1.00 10.89 190 LEU A N 1
ATOM 1460 C CA . LEU A 1 190 ? -3.939 -21.474 28.490 1.00 11.23 190 LEU A CA 1
ATOM 1461 C C . LEU A 1 190 ? -5.000 -22.451 28.991 1.00 11.57 190 LEU A C 1
ATOM 1462 O O . LEU A 1 190 ? -5.361 -23.369 28.231 1.00 11.94 190 LEU A O 1
ATOM 1467 N N . PRO A 1 191 ? -5.564 -22.302 30.199 1.00 11.68 191 PRO A N 1
ATOM 1468 C CA . PRO A 1 191 ? -6.592 -23.256 30.647 1.00 12.41 191 PRO A CA 1
ATOM 1469 C C . PRO A 1 191 ? -7.835 -23.277 29.779 1.00 12.51 191 PRO A C 1
ATOM 1470 O O . PRO A 1 191 ? -8.609 -24.240 29.870 1.00 14.41 191 PRO A O 1
ATOM 1474 N N . GLN A 1 192 ? -8.056 -22.247 28.950 1.00 11.46 192 GLN A N 1
ATOM 1475 C CA . GLN A 1 192 ? -9.218 -22.170 28.077 1.00 11.94 192 GLN A CA 1
ATOM 1476 C C . GLN A 1 192 ? -8.960 -22.712 26.677 1.00 12.65 192 GLN A C 1
ATOM 1477 O O . GLN A 1 192 ? -9.915 -22.856 25.907 1.00 14.50 192 GLN A O 1
ATOM 1483 N N . LEU A 1 193 ? -7.714 -23.005 26.322 1.00 11.78 193 LEU A N 1
ATOM 1484 C CA . LEU A 1 193 ? -7.409 -23.442 24.966 1.00 12.71 193 LEU A CA 1
ATOM 1485 C C . LEU A 1 193 ? -7.832 -24.892 24.747 1.00 13.86 193 LEU A C 1
ATOM 1486 O O . LEU A 1 193 ? -7.870 -25.702 25.679 1.00 15.36 193 LEU A O 1
ATOM 1491 N N . SER A 1 194 ? -8.133 -25.217 23.492 1.00 13.16 194 SER A N 1
ATOM 1492 C CA . SER A 1 194 ? -8.622 -26.539 23.133 1.00 14.53 194 SER A CA 1
ATOM 1493 C C . SER A 1 194 ? -8.126 -26.859 21.737 1.00 13.49 194 SER A C 1
ATOM 1494 O O . SER A 1 194 ? -7.954 -25.947 20.924 1.00 12.78 194 SER A O 1
ATOM 1497 N N . PRO A 1 195 ? -7.894 -28.129 21.423 1.00 14.77 195 PRO A N 1
ATOM 1498 C CA . PRO A 1 195 ? -7.480 -28.489 20.068 1.00 14.22 195 PRO A CA 1
ATOM 1499 C C . PRO A 1 195 ? -8.634 -28.314 19.099 1.00 13.44 195 PRO A C 1
ATOM 1500 O O . PRO A 1 195 ? -9.807 -28.313 19.504 1.00 14.86 195 PRO A O 1
ATOM 1504 N N . PRO A 1 196 ? -8.348 -28.164 17.810 1.00 12.92 196 PRO A N 1
ATOM 1505 C CA . PRO A 1 196 ? -9.432 -28.038 16.832 1.00 13.15 196 PRO A CA 1
ATOM 1506 C C . PRO A 1 196 ? -10.197 -29.344 16.687 1.00 14.78 196 PRO A C 1
ATOM 1507 O O . PRO A 1 196 ? -9.674 -30.433 16.943 1.00 15.74 196 PRO A O 1
ATOM 1511 N N . ALA A 1 197 ? -11.457 -29.225 16.286 1.00 15.45 197 ALA A N 1
ATOM 1512 C CA . ALA A 1 197 ? -12.247 -30.411 16.000 1.00 17.27 197 ALA A CA 1
ATOM 1513 C C . ALA A 1 197 ? -11.615 -31.158 14.831 1.00 18.89 197 ALA A C 1
ATOM 1514 O O . ALA A 1 197 ? -11.277 -30.535 13.815 1.00 17.93 197 ALA A O 1
ATOM 1516 N N . PRO A 1 198 ? -11.433 -32.473 14.928 1.00 20.22 198 PRO A N 1
ATOM 1517 C CA . PRO A 1 198 ? -10.771 -33.208 13.839 1.00 20.89 198 PRO A CA 1
ATOM 1518 C C . PRO A 1 198 ? -11.475 -32.989 12.506 1.00 20.74 198 PRO A C 1
ATOM 1519 O O . PRO A 1 198 ? -12.703 -33.044 12.414 1.00 22.51 198 PRO A O 1
ATOM 1523 N N . GLY A 1 199 ? -10.679 -32.701 11.475 1.00 19.84 199 GLY A N 1
ATOM 1524 C CA . GLY A 1 199 ? -11.187 -32.517 10.132 1.00 19.71 199 GLY A CA 1
ATOM 1525 C C . GLY A 1 199 ? -11.745 -31.144 9.820 1.00 19.15 199 GLY A C 1
ATOM 1526 O O . GLY A 1 199 ? -11.942 -30.830 8.637 1.00 19.56 199 GLY A O 1
ATOM 1527 N N . LYS A 1 200 ? -11.998 -30.309 10.830 1.00 17.54 200 LYS A N 1
ATOM 1528 C CA . LYS A 1 200 ? -12.667 -29.035 10.583 1.00 16.78 200 LYS A CA 1
ATOM 1529 C C . LYS A 1 200 ? -11.804 -28.095 9.753 1.00 14.47 200 LYS A C 1
ATOM 1530 O O . LYS A 1 200 ? -12.301 -27.454 8.816 1.00 14.34 200 LYS A O 1
ATOM 1536 N N . ARG A 1 201 ? -10.515 -27.985 10.081 1.00 13.56 201 ARG A N 1
ATOM 1537 C CA . ARG A 1 201 ? -9.661 -27.065 9.333 1.00 12.35 201 ARG A CA 1
ATOM 1538 C C . ARG A 1 201 ? -9.518 -27.501 7.882 1.00 12.95 201 ARG A C 1
ATOM 1539 O O . ARG A 1 201 ? -9.457 -26.663 6.977 1.00 12.46 201 ARG A O 1
ATOM 1547 N N . PHE A 1 202 ? -9.481 -28.808 7.636 1.00 13.98 202 PHE A N 1
ATOM 1548 C CA . PHE A 1 202 ? -9.435 -29.282 6.257 1.00 14.14 202 PHE A CA 1
ATOM 1549 C C . PHE A 1 202 ? -10.690 -28.861 5.495 1.00 13.88 202 PHE A C 1
ATOM 1550 O O . PHE A 1 202 ? -10.611 -28.432 4.334 1.00 14.63 202 PHE A O 1
ATOM 1558 N N . LEU A 1 203 ? -11.857 -28.952 6.141 1.00 13.18 203 LEU A N 1
ATOM 1559 C CA . LEU A 1 203 ? -13.096 -28.508 5.505 1.00 14.00 203 LEU A CA 1
ATOM 1560 C C . LEU A 1 203 ? -13.092 -27.007 5.246 1.00 12.37 203 LEU A C 1
ATOM 1561 O O . LEU A 1 203 ? -13.545 -26.556 4.186 1.00 13.30 203 LEU A O 1
ATOM 1566 N N . LEU A 1 204 ? -12.601 -26.210 6.202 1.00 11.79 204 LEU A N 1
ATOM 1567 C CA . LEU A 1 204 ? -12.528 -24.767 5.971 1.00 11.16 204 LEU A CA 1
ATOM 1568 C C . LEU A 1 204 ? -11.697 -24.459 4.736 1.00 11.17 204 LEU A C 1
ATOM 1569 O O . LEU A 1 204 ? -12.033 -23.559 3.956 1.00 10.88 204 LEU A O 1
ATOM 1574 N N . TYR A 1 205 ? -10.602 -25.200 4.549 1.00 10.98 205 TYR A N 1
ATOM 1575 C CA . TYR A 1 205 ? -9.776 -25.034 3.363 1.00 11.20 205 TYR A CA 1
ATOM 1576 C C . TYR A 1 205 ? -10.513 -25.492 2.106 1.00 11.65 205 TYR A C 1
ATOM 1577 O O . TYR A 1 205 ? -10.562 -24.768 1.103 1.00 12.32 205 TYR A O 1
ATOM 1586 N N . LEU A 1 206 ? -11.103 -26.692 2.139 1.00 11.33 206 LEU A N 1
ATOM 1587 C CA . LEU A 1 206 ? -11.781 -27.214 0.951 1.00 11.75 206 LEU A CA 1
ATOM 1588 C C . LEU A 1 206 ? -12.922 -26.313 0.511 1.00 12.19 206 LEU A C 1
ATOM 1589 O O . LEU A 1 206 ? -13.230 -26.238 -0.685 1.00 12.57 206 LEU A O 1
ATOM 1594 N N . PHE A 1 207 ? -13.577 -25.649 1.455 1.00 10.89 207 PHE A N 1
ATOM 1595 C CA . PHE A 1 207 ? -14.743 -24.837 1.150 1.00 11.38 207 PHE A CA 1
ATOM 1596 C C . PHE A 1 207 ? -14.396 -23.384 0.861 1.00 11.70 207 PHE A C 1
ATOM 1597 O O . PHE A 1 207 ? -15.299 -22.597 0.554 1.00 12.72 207 PHE A O 1
ATOM 1605 N N . GLY A 1 208 ? -13.116 -23.014 0.933 1.00 11.69 208 GLY A N 1
ATOM 1606 C CA . GLY A 1 208 ? -12.705 -21.658 0.632 1.00 11.04 208 GLY A CA 1
ATOM 1607 C C . GLY A 1 208 ? -12.985 -20.671 1.735 1.00 11.88 208 GLY A C 1
ATOM 1608 O O . GLY A 1 208 ? -12.949 -19.460 1.493 1.00 13.23 208 GLY A O 1
ATOM 1609 N N . ILE A 1 209 ? -13.269 -21.154 2.945 1.00 11.11 209 ILE A N 1
ATOM 1610 C CA . ILE A 1 209 ? -13.507 -20.256 4.065 1.00 12.08 209 ILE A CA 1
ATOM 1611 C C . ILE A 1 209 ? -12.197 -19.640 4.541 1.00 13.21 209 ILE A C 1
ATOM 1612 O O . ILE A 1 209 ? -12.155 -18.470 4.939 1.00 15.99 209 ILE A O 1
ATOM 1617 N N . THR A 1 210 ? -11.108 -20.400 4.488 1.00 11.88 210 THR A N 1
ATOM 1618 C CA . THR A 1 210 ? -9.781 -19.881 4.788 1.00 11.31 210 THR A CA 1
ATOM 1619 C C . THR A 1 210 ? -8.970 -19.783 3.502 1.00 12.98 210 THR A C 1
ATOM 1620 O O . THR A 1 210 ? -9.113 -20.614 2.598 1.00 13.14 210 THR A O 1
ATOM 1624 N N . LYS A 1 211 ? -8.131 -18.754 3.420 1.00 13.74 211 LYS A N 1
ATOM 1625 C CA . LYS A 1 211 ? -7.184 -18.595 2.318 1.00 17.05 211 LYS A CA 1
ATOM 1626 C C . LYS A 1 211 ? -5.932 -19.378 2.690 1.00 18.10 211 LYS A C 1
ATOM 1627 O O . LYS A 1 211 ? -5.085 -18.902 3.452 1.00 21.12 211 LYS A O 1
ATOM 1633 N N . GLY A 1 212 ? -5.827 -20.594 2.174 1.00 16.94 212 GLY A N 1
ATOM 1634 C CA . GLY A 1 212 ? -4.821 -21.523 2.636 1.00 16.51 212 GLY A CA 1
ATOM 1635 C C . GLY A 1 212 ? -5.371 -22.389 3.749 1.00 15.79 212 GLY A C 1
ATOM 1636 O O . GLY A 1 212 ? -6.550 -22.335 4.103 1.00 17.83 212 GLY A O 1
ATOM 1637 N N . TYR A 1 213 ? -4.489 -23.206 4.311 1.00 15.71 213 TYR A N 1
ATOM 1638 C CA . TYR A 1 213 ? -4.846 -24.117 5.391 1.00 14.90 213 TYR A CA 1
ATOM 1639 C C . TYR A 1 213 ? -4.519 -23.457 6.724 1.00 15.24 213 TYR A C 1
ATOM 1640 O O . TYR A 1 213 ? -3.425 -22.908 6.901 1.00 16.14 213 TYR A O 1
ATOM 1649 N N . ARG A 1 214 ? -5.468 -23.505 7.657 1.00 12.46 214 ARG A N 1
ATOM 1650 C CA . ARG A 1 214 ? -5.243 -22.954 8.990 1.00 11.25 214 ARG A CA 1
ATOM 1651 C C . ARG A 1 214 ? -4.354 -23.908 9.782 1.00 10.23 214 ARG A C 1
ATOM 1652 O O . ARG A 1 214 ? -4.792 -24.989 10.195 1.00 11.71 214 ARG A O 1
ATOM 1660 N N . SER A 1 215 ? -3.108 -23.500 10.012 1.00 8.87 215 SER A N 1
ATOM 1661 C CA . SER A 1 215 ? -2.192 -24.296 10.818 1.00 8.44 215 SER A CA 1
ATOM 1662 C C . SER A 1 215 ? -2.672 -24.355 12.268 1.00 8.28 215 SER A C 1
ATOM 1663 O O . SER A 1 215 ? -3.511 -23.565 12.708 1.00 8.14 215 SER A O 1
ATOM 1666 N N . LEU A 1 216 ? -2.099 -25.295 13.034 1.00 7.82 216 LEU A N 1
ATOM 1667 C CA . LEU A 1 216 ? -2.388 -25.332 14.467 1.00 8.38 216 LEU A CA 1
ATOM 1668 C C . LEU A 1 216 ? -2.007 -24.022 15.144 1.00 7.60 216 LEU A C 1
ATOM 1669 O O . LEU A 1 216 ? -2.710 -23.561 16.050 1.00 8.54 216 LEU A O 1
ATOM 1674 N N . TYR A 1 217 ? -0.887 -23.416 14.736 1.00 7.06 217 TYR A N 1
ATOM 1675 C CA . TYR A 1 217 ? -0.514 -22.105 15.260 1.00 7.14 217 TYR A CA 1
ATOM 1676 C C . TYR A 1 217 ? -1.642 -21.106 15.054 1.00 6.97 217 TYR A C 1
ATOM 1677 O O . TYR A 1 217 ? -2.046 -20.396 15.985 1.00 7.57 217 TYR A O 1
ATOM 1686 N N . ASP A 1 218 ? -2.154 -21.024 13.821 1.00 7.08 218 ASP A N 1
ATOM 1687 C CA . ASP A 1 218 ? -3.229 -20.080 13.532 1.00 6.77 218 ASP A CA 1
ATOM 1688 C C . ASP A 1 218 ? -4.484 -20.413 14.328 1.00 7.37 218 ASP A C 1
ATOM 1689 O O . ASP A 1 218 ? -5.186 -19.514 14.806 1.00 8.02 218 ASP A O 1
ATOM 1694 N N . HIS A 1 219 ? -4.770 -21.703 14.509 1.00 7.76 219 HIS A N 1
ATOM 1695 C CA . HIS A 1 219 ? -5.889 -22.096 15.354 1.00 8.40 219 HIS A CA 1
ATOM 1696 C C . HIS A 1 219 ? -5.736 -21.545 16.770 1.00 7.17 219 HIS A C 1
ATOM 1697 O O . HIS A 1 219 ? -6.679 -20.982 17.338 1.00 7.91 219 HIS A O 1
ATOM 1704 N N . TYR A 1 220 ? -4.551 -21.710 17.365 1.00 6.92 220 TYR A N 1
ATOM 1705 C CA . TYR A 1 220 ? -4.363 -21.265 18.744 1.00 7.52 220 TYR A CA 1
ATOM 1706 C C . TYR A 1 220 ? -4.297 -19.748 18.851 1.00 7.47 220 TYR A C 1
ATOM 1707 O O . TYR A 1 220 ? -4.772 -19.183 19.840 1.00 7.86 220 TYR A O 1
ATOM 1716 N N . MET A 1 221 ? -3.747 -19.067 17.839 1.00 7.33 221 MET A N 1
ATOM 1717 C CA . MET A 1 221 ? -3.763 -17.609 17.857 1.00 7.46 221 MET A CA 1
ATOM 1718 C C . MET A 1 221 ? -5.191 -17.089 17.772 1.00 6.70 221 MET A C 1
ATOM 1719 O O . MET A 1 221 ? -5.544 -16.097 18.430 1.00 7.66 221 MET A O 1
ATOM 1724 N N . LEU A 1 222 ? -6.033 -17.747 16.967 1.00 6.88 222 LEU A N 1
ATOM 1725 C CA A LEU A 1 222 ? -7.437 -17.353 16.896 0.53 7.77 222 LEU A CA 1
ATOM 1726 C CA B LEU A 1 222 ? -7.432 -17.347 16.894 0.47 7.86 222 LEU A CA 1
ATOM 1727 C C . LEU A 1 222 ? -8.143 -17.615 18.215 1.00 7.64 222 LEU A C 1
ATOM 1728 O O . LEU A 1 222 ? -8.977 -16.811 18.651 1.00 8.06 222 LEU A O 1
ATOM 1737 N N . GLU A 1 223 ? -7.817 -18.733 18.867 1.00 7.43 223 GLU A N 1
ATOM 1738 C CA . GLU A 1 223 ? -8.391 -18.999 20.179 1.00 8.77 223 GLU A CA 1
ATOM 1739 C C . GLU A 1 223 ? -7.961 -17.956 21.201 1.00 8.02 223 GLU A C 1
ATOM 1740 O O . GLU A 1 223 ? -8.784 -17.491 21.998 1.00 9.56 223 GLU A O 1
ATOM 1746 N N . LEU A 1 224 ? -6.681 -17.569 21.200 1.00 7.98 224 LEU A N 1
ATOM 1747 C CA . LEU A 1 224 ? -6.241 -16.513 22.114 1.00 7.47 224 LEU A CA 1
ATOM 1748 C C . LEU A 1 224 ? -6.992 -15.219 21.841 1.00 7.29 224 LEU A C 1
ATOM 1749 O O . LEU A 1 224 ? -7.534 -14.593 22.758 1.00 8.23 224 LEU A O 1
ATOM 1754 N N . HIS A 1 225 ? -7.038 -14.813 20.572 1.00 6.42 225 HIS A N 1
ATOM 1755 C CA . HIS A 1 225 ? -7.744 -13.607 20.157 1.00 7.50 225 HIS A CA 1
ATOM 1756 C C . HIS A 1 225 ? -9.198 -13.639 20.623 1.00 7.62 225 HIS A C 1
ATOM 1757 O O . HIS A 1 225 ? -9.667 -12.727 21.322 1.00 8.55 225 HIS A O 1
ATOM 1764 N N . ASP A 1 226 ? -9.922 -14.702 20.252 1.00 7.88 226 ASP A N 1
ATOM 1765 C CA . ASP A 1 226 ? -11.354 -14.779 20.533 1.00 9.65 226 ASP A CA 1
ATOM 1766 C C . ASP A 1 226 ? -11.633 -14.965 22.024 1.00 8.96 226 ASP A C 1
ATOM 1767 O O . ASP A 1 226 ? -12.450 -14.239 22.604 1.00 9.70 226 ASP A O 1
ATOM 1772 N N . LYS A 1 227 ? -11.005 -15.968 22.655 1.00 9.12 227 LYS A N 1
ATOM 1773 C CA . LYS A 1 227 ? -11.287 -16.210 24.067 1.00 8.43 227 LYS A CA 1
ATOM 1774 C C . LYS A 1 227 ? -10.834 -15.046 24.934 1.00 8.31 227 LYS A C 1
ATOM 1775 O O . LYS A 1 227 ? -11.500 -14.713 25.920 1.00 10.11 227 LYS A O 1
ATOM 1781 N N . GLY A 1 228 ? -9.725 -14.397 24.568 1.00 8.95 228 GLY A N 1
ATOM 1782 C CA . GLY A 1 228 ? -9.292 -13.231 25.316 1.00 9.54 228 GLY A CA 1
ATOM 1783 C C . GLY A 1 228 ? -10.297 -12.098 25.253 1.00 9.41 228 GLY A C 1
ATOM 1784 O O . GLY A 1 228 ? -10.532 -11.407 26.251 1.00 10.62 228 GLY A O 1
ATOM 1785 N N . LYS A 1 229 ? -10.904 -11.889 24.072 1.00 9.08 229 LYS A N 1
ATOM 1786 C CA . LYS A 1 229 ? -11.907 -10.840 23.923 1.00 10.06 229 LYS A CA 1
ATOM 1787 C C . LYS A 1 229 ? -13.180 -11.154 24.703 1.00 10.46 229 LYS A C 1
ATOM 1788 O O . LYS A 1 229 ? -13.845 -10.234 25.195 1.00 12.15 229 LYS A O 1
ATOM 1794 N N . LEU A 1 230 ? -13.525 -12.435 24.848 1.00 11.06 230 LEU A N 1
ATOM 1795 C CA . LEU A 1 230 ? -14.731 -12.830 25.565 1.00 11.81 230 LEU A CA 1
ATOM 1796 C C . LEU A 1 230 ? -14.533 -12.903 27.074 1.00 13.19 230 LEU A C 1
ATOM 1797 O O . LEU A 1 230 ? -15.522 -13.002 27.811 1.00 16.41 230 LEU A O 1
ATOM 1802 N N . ASP A 1 231 ? -13.293 -12.867 27.544 1.00 12.34 231 ASP A N 1
ATOM 1803 C CA . ASP A 1 231 ? -12.962 -12.953 28.964 1.00 12.66 231 ASP A CA 1
ATOM 1804 C C . ASP A 1 231 ? -13.102 -11.548 29.539 1.00 12.90 231 ASP A C 1
ATOM 1805 O O . ASP A 1 231 ? -12.151 -10.763 29.564 1.00 12.65 231 ASP A O 1
ATOM 1810 N N . LEU A 1 232 ? -14.311 -11.227 30.009 1.00 14.09 232 LEU A N 1
ATOM 1811 C CA . LEU A 1 232 ? -14.608 -9.858 30.424 1.00 13.54 232 LEU A CA 1
ATOM 1812 C C . LEU A 1 232 ? -13.780 -9.437 31.634 1.00 13.50 232 LEU A C 1
ATOM 1813 O O . LEU A 1 232 ? -13.353 -8.281 31.722 1.00 12.97 232 LEU A O 1
ATOM 1818 N N . GLU A 1 233 ? -13.538 -10.353 32.575 1.00 14.14 233 GLU A N 1
ATOM 1819 C CA . GLU A 1 233 ? -12.714 -10.004 33.728 1.00 15.39 233 GLU A CA 1
ATOM 1820 C C . GLU A 1 233 ? -11.285 -9.689 33.304 1.00 13.59 233 GLU A C 1
ATOM 1821 O O . GLU A 1 233 ? -10.669 -8.749 33.820 1.00 14.39 233 GLU A O 1
ATOM 1827 N N . TYR A 1 234 ? -10.744 -10.458 32.357 1.00 13.30 234 TYR A N 1
ATOM 1828 C CA . TYR A 1 234 ? -9.399 -10.178 31.866 1.00 12.71 234 TYR A CA 1
ATOM 1829 C C . TYR A 1 234 ? -9.351 -8.833 31.153 1.00 11.73 234 TYR A C 1
ATOM 1830 O O . TYR A 1 234 ? -8.418 -8.043 31.352 1.00 13.05 234 TYR A O 1
ATOM 1839 N N . GLN A 1 235 ? -10.367 -8.548 30.338 1.00 10.82 235 GLN A N 1
ATOM 1840 C CA . GLN A 1 235 ? -10.418 -7.273 29.628 1.00 11.28 235 GLN A CA 1
ATOM 1841 C C . GLN A 1 235 ? -10.428 -6.096 30.594 1.00 12.19 235 GLN A C 1
ATOM 1842 O O . GLN A 1 235 ? -9.798 -5.060 30.337 1.00 12.73 235 GLN A O 1
ATOM 1848 N N . LYS A 1 236 ? -11.136 -6.233 31.714 1.00 12.84 236 LYS A N 1
ATOM 1849 C CA . LYS A 1 236 ? -11.262 -5.120 32.644 1.00 15.36 236 LYS A CA 1
ATOM 1850 C C . LYS A 1 236 ? -10.047 -5.005 33.564 1.00 14.76 236 LYS A C 1
ATOM 1851 O O . LYS A 1 236 ? -9.598 -3.892 33.865 1.00 16.29 236 LYS A O 1
ATOM 1857 N N . ASN A 1 237 ? -9.484 -6.137 33.994 1.00 15.78 237 ASN A N 1
ATOM 1858 C CA . ASN A 1 237 ? -8.542 -6.145 35.106 1.00 16.35 237 ASN A CA 1
ATOM 1859 C C . ASN A 1 237 ? -7.089 -6.388 34.724 1.00 15.76 237 ASN A C 1
ATOM 1860 O O . ASN A 1 237 ? -6.209 -6.128 35.548 1.00 17.91 237 ASN A O 1
ATOM 1865 N N . SER A 1 238 ? -6.807 -6.887 33.527 1.00 14.63 238 SER A N 1
ATOM 1866 C CA . SER A 1 238 ? -5.429 -7.219 33.203 1.00 13.66 238 SER A CA 1
ATOM 1867 C C . SER A 1 238 ? -4.577 -5.950 33.110 1.00 14.32 238 SER A C 1
ATOM 1868 O O . SER A 1 238 ? -5.101 -4.855 32.867 1.00 13.50 238 SER A O 1
ATOM 1871 N N . PRO A 1 239 ? -3.267 -6.065 33.335 1.00 14.29 239 PRO A N 1
ATOM 1872 C CA . PRO A 1 239 ? -2.397 -4.883 33.252 1.00 14.30 239 PRO A CA 1
ATOM 1873 C C . PRO A 1 239 ? -2.456 -4.265 31.862 1.00 12.27 239 PRO A C 1
ATOM 1874 O O . PRO A 1 239 ? -2.368 -4.965 30.851 1.00 14.25 239 PRO A O 1
ATOM 1878 N N . GLN A 1 240 ? -2.623 -2.943 31.813 1.00 12.33 240 GLN A N 1
ATOM 1879 C CA . GLN A 1 240 ? -2.712 -2.258 30.529 1.00 11.79 240 GLN A CA 1
ATOM 1880 C C . GLN A 1 240 ? -2.494 -0.768 30.732 1.00 12.71 240 GLN A C 1
ATOM 1881 O O . GLN A 1 240 ? -2.815 -0.221 31.791 1.00 15.79 240 GLN A O 1
ATOM 1887 N N . VAL A 1 241 ? -1.937 -0.117 29.705 1.00 10.07 241 VAL A N 1
ATOM 1888 C CA A VAL A 1 241 ? -1.713 1.324 29.717 0.60 10.36 241 VAL A CA 1
ATOM 1889 C CA B VAL A 1 241 ? -1.688 1.320 29.703 0.40 9.96 241 VAL A CA 1
ATOM 1890 C C . VAL A 1 241 ? -2.486 1.957 28.573 1.00 9.26 241 VAL A C 1
ATOM 1891 O O . VAL A 1 241 ? -2.520 1.425 27.458 1.00 11.15 241 VAL A O 1
ATOM 1898 N N . ALA A 1 242 ? -3.108 3.101 28.854 1.00 8.65 242 ALA A N 1
ATOM 1899 C CA . ALA A 1 242 ? -3.818 3.871 27.843 1.00 9.09 242 ALA A CA 1
ATOM 1900 C C . ALA A 1 242 ? -2.873 4.932 27.297 1.00 9.73 242 ALA A C 1
ATOM 1901 O O . ALA A 1 242 ? -2.254 5.668 28.070 1.00 13.54 242 ALA A O 1
ATOM 1903 N N . PHE A 1 243 ? -2.741 5.000 25.974 1.00 9.63 243 PHE A N 1
ATOM 1904 C CA . PHE A 1 243 ? -1.857 5.986 25.361 1.00 8.53 243 PHE A CA 1
ATOM 1905 C C . PHE A 1 243 ? -2.538 6.605 24.151 1.00 7.70 243 PHE A C 1
ATOM 1906 O O . PHE A 1 243 ? -3.115 5.884 23.333 1.00 9.64 243 PHE A O 1
ATOM 1914 N N . ASP A 1 244 ? -2.452 7.932 24.036 1.00 7.69 244 ASP A N 1
ATOM 1915 C CA . ASP A 1 244 ? -3.002 8.665 22.897 1.00 8.30 244 ASP A CA 1
ATOM 1916 C C . ASP A 1 244 ? -1.890 8.933 21.891 1.00 8.96 244 ASP A C 1
ATOM 1917 O O . ASP A 1 244 ? -0.985 9.724 22.159 1.00 10.89 244 ASP A O 1
ATOM 1922 N N . PHE A 1 245 ? -1.979 8.311 20.722 1.00 7.33 245 PHE A N 1
ATOM 1923 C CA . PHE A 1 245 ? -1.040 8.617 19.653 1.00 7.03 245 PHE A CA 1
ATOM 1924 C C . PHE A 1 245 ? -1.468 9.918 18.983 1.00 7.44 245 PHE A C 1
ATOM 1925 O O . PHE A 1 245 ? -2.569 9.979 18.423 1.00 7.73 245 PHE A O 1
ATOM 1933 N N . PRO A 1 246 ? -0.659 10.973 19.034 1.00 7.72 246 PRO A N 1
ATOM 1934 C CA . PRO A 1 246 ? -1.100 12.267 18.507 1.00 7.53 246 PRO A CA 1
ATOM 1935 C C . PRO A 1 246 ? -1.286 12.246 17.000 1.00 7.81 246 PRO A C 1
ATOM 1936 O O . PRO A 1 246 ? -0.705 11.436 16.274 1.00 8.65 246 PRO A O 1
ATOM 1940 N N . ALA A 1 247 ? -2.112 13.174 16.530 1.00 8.39 247 ALA A N 1
ATOM 1941 C CA . ALA A 1 247 ? -2.169 13.428 15.101 1.00 8.89 247 ALA A CA 1
ATOM 1942 C C . ALA A 1 247 ? -0.773 13.789 14.613 1.00 9.16 247 ALA A C 1
ATOM 1943 O O . ALA A 1 247 ? -0.028 14.505 15.289 1.00 10.39 247 ALA A O 1
ATOM 1945 N N . GLY A 1 248 ? -0.406 13.267 13.446 1.00 7.38 248 GLY A N 1
ATOM 1946 C CA . GLY A 1 248 ? 0.916 13.511 12.916 1.00 8.16 248 GLY A CA 1
ATOM 1947 C C . GLY A 1 248 ? 2.002 12.607 13.456 1.00 7.66 248 GLY A C 1
ATOM 1948 O O . GLY A 1 248 ? 3.186 12.910 13.257 1.00 9.57 248 GLY A O 1
ATOM 1949 N N . SER A 1 249 ? 1.647 11.509 14.126 1.00 7.39 249 SER A N 1
ATOM 1950 C CA . SER A 1 249 ? 2.618 10.545 14.625 1.00 7.19 249 SER A CA 1
ATOM 1951 C C . SER A 1 249 ? 2.488 9.215 13.888 1.00 6.17 249 SER A C 1
ATOM 1952 O O . SER A 1 249 ? 1.510 8.949 13.177 1.00 7.30 249 SER A O 1
ATOM 1955 N N . THR A 1 250 ? 3.504 8.376 14.080 1.00 7.24 250 THR A N 1
ATOM 1956 C CA . THR A 1 250 ? 3.575 7.048 13.489 1.00 6.44 250 THR A CA 1
ATOM 1957 C C . THR A 1 250 ? 4.049 6.076 14.560 1.00 5.99 250 THR A C 1
ATOM 1958 O O . THR A 1 250 ? 4.809 6.454 15.458 1.00 6.74 250 THR A O 1
ATOM 1962 N N . TRP A 1 251 ? 3.591 4.825 14.476 1.00 5.54 251 TRP A N 1
ATOM 1963 C CA . TRP A 1 251 ? 4.085 3.804 15.391 1.00 5.12 251 TRP A CA 1
ATOM 1964 C C . TRP A 1 251 ? 4.178 2.455 14.689 1.00 5.06 251 TRP A C 1
ATOM 1965 O O . TRP A 1 251 ? 3.531 2.220 13.666 1.00 6.77 251 TRP A O 1
ATOM 1976 N N . ILE A 1 252 ? 5.013 1.575 15.247 1.00 5.84 252 ILE A N 1
ATOM 1977 C CA . ILE A 1 252 ? 5.371 0.299 14.633 1.00 5.44 252 ILE A CA 1
ATOM 1978 C C . ILE A 1 252 ? 5.286 -0.780 15.701 1.00 5.85 252 ILE A C 1
ATOM 1979 O O . ILE A 1 252 ? 5.785 -0.593 16.817 1.00 7.34 252 ILE A O 1
ATOM 1984 N N . VAL A 1 253 ? 4.682 -1.918 15.365 1.00 6.10 253 VAL A N 1
ATOM 1985 C CA . VAL A 1 253 ? 4.416 -2.923 16.388 1.00 6.82 253 VAL A CA 1
ATOM 1986 C C . VAL A 1 253 ? 4.139 -4.266 15.723 1.00 5.77 253 VAL A C 1
ATOM 1987 O O . VAL A 1 253 ? 3.469 -4.332 14.691 1.00 6.68 253 VAL A O 1
ATOM 1991 N N . PHE A 1 254 ? 4.668 -5.341 16.319 1.00 5.73 254 PHE A N 1
ATOM 1992 C CA . PHE A 1 254 ? 4.219 -6.696 15.986 1.00 5.64 254 PHE A CA 1
ATOM 1993 C C . PHE A 1 254 ? 2.854 -6.890 16.637 1.00 5.96 254 PHE A C 1
ATOM 1994 O O . PHE A 1 254 ? 2.760 -7.183 17.832 1.00 6.70 254 PHE A O 1
ATOM 2002 N N . THR A 1 255 ? 1.779 -6.738 15.862 1.00 6.35 255 THR A N 1
ATOM 2003 C CA . THR A 1 255 ? 0.443 -6.804 16.448 1.00 7.17 255 THR A CA 1
ATOM 2004 C C . THR A 1 255 ? -0.016 -8.227 16.745 1.00 6.54 255 THR A C 1
ATOM 2005 O O . THR A 1 255 ? -1.047 -8.396 17.410 1.00 6.95 255 THR A O 1
ATOM 2009 N N . ASP A 1 256 ? 0.717 -9.244 16.284 1.00 6.43 256 ASP A N 1
ATOM 2010 C CA . ASP A 1 256 ? 0.475 -10.616 16.723 1.00 6.47 256 ASP A CA 1
ATOM 2011 C C . ASP A 1 256 ? 1.099 -10.924 18.080 1.00 7.02 256 ASP A C 1
ATOM 2012 O O . ASP A 1 256 ? 0.897 -12.029 18.605 1.00 7.68 256 ASP A O 1
ATOM 2017 N N . GLN A 1 257 ? 1.841 -9.980 18.656 1.00 6.19 257 GLN A N 1
ATOM 2018 C CA . GLN A 1 257 ? 2.553 -10.197 19.902 1.00 5.95 257 GLN A CA 1
ATOM 2019 C C . GLN A 1 257 ? 2.180 -9.189 20.966 1.00 6.70 257 GLN A C 1
ATOM 2020 O O . GLN A 1 257 ? 2.168 -9.533 22.153 1.00 8.21 257 GLN A O 1
ATOM 2026 N N . VAL A 1 258 ? 1.881 -7.957 20.569 1.00 6.93 258 VAL A N 1
ATOM 2027 C CA . VAL A 1 258 ? 1.562 -6.880 21.494 1.00 6.72 258 VAL A CA 1
ATOM 2028 C C . VAL A 1 258 ? 0.051 -6.804 21.629 1.00 6.60 258 VAL A C 1
ATOM 2029 O O . VAL A 1 258 ? -0.655 -6.563 20.641 1.00 7.44 258 VAL A O 1
ATOM 2033 N N . LEU A 1 259 ? -0.443 -7.004 22.852 1.00 7.49 259 LEU A N 1
ATOM 2034 C CA A LEU A 1 259 ? -1.862 -6.827 23.125 0.73 7.69 259 LEU A CA 1
ATOM 2035 C CA B LEU A 1 259 ? -1.861 -6.823 23.136 0.27 7.48 259 LEU A CA 1
ATOM 2036 C C . LEU A 1 259 ? -2.251 -5.368 22.920 1.00 7.58 259 LEU A C 1
ATOM 2037 O O . LEU A 1 259 ? -1.636 -4.458 23.490 1.00 8.45 259 LEU A O 1
ATOM 2046 N N . HIS A 1 260 ? -3.286 -5.145 22.114 1.00 7.08 260 HIS A N 1
ATOM 2047 C CA . HIS A 1 260 ? -3.672 -3.780 21.794 1.00 7.61 260 HIS A CA 1
ATOM 2048 C C . HIS A 1 260 ? -5.185 -3.692 21.637 1.00 7.55 260 HIS A C 1
ATOM 2049 O O . HIS A 1 260 ? -5.876 -4.699 21.440 1.00 7.54 260 HIS A O 1
ATOM 2056 N N . ALA A 1 261 ? -5.685 -2.464 21.754 1.00 7.67 261 ALA A N 1
ATOM 2057 C CA . ALA A 1 261 ? -7.083 -2.118 21.559 1.00 7.74 261 ALA A CA 1
ATOM 2058 C C . ALA A 1 261 ? -7.137 -0.645 21.200 1.00 7.79 261 ALA A C 1
ATOM 2059 O O . ALA A 1 261 ? -6.236 0.118 21.554 1.00 7.92 261 ALA A O 1
ATOM 2061 N N . VAL A 1 262 ? -8.189 -0.245 20.493 1.00 8.23 262 VAL A N 1
ATOM 2062 C CA . VAL A 1 262 ? -8.382 1.158 20.141 1.00 8.47 262 VAL A CA 1
ATOM 2063 C C . VAL A 1 262 ? -9.743 1.608 20.646 1.00 9.04 262 VAL A C 1
ATOM 2064 O O . VAL A 1 262 ? -10.739 0.891 20.483 1.00 9.27 262 VAL A O 1
ATOM 2068 N N . ASP A 1 263 ? -9.780 2.794 21.265 1.00 8.78 263 ASP A N 1
ATOM 2069 C CA . ASP A 1 263 ? -10.983 3.321 21.899 1.00 8.91 263 ASP A CA 1
ATOM 2070 C C . ASP A 1 263 ? -11.623 4.480 21.154 1.00 9.22 263 ASP A C 1
ATOM 2071 O O . ASP A 1 263 ? -12.846 4.633 21.212 1.00 11.00 263 ASP A O 1
ATOM 2076 N N . LYS A 1 264 ? -10.833 5.317 20.483 1.00 8.02 264 LYS A N 1
ATOM 2077 C CA . LYS A 1 264 ? -11.392 6.436 19.738 1.00 9.05 264 LYS A CA 1
ATOM 2078 C C . LYS A 1 264 ? -10.348 6.950 18.760 1.00 8.61 264 LYS A C 1
ATOM 2079 O O . LYS A 1 264 ? -9.153 6.677 18.897 1.00 9.78 264 LYS A O 1
ATOM 2085 N N . GLY A 1 265 ? -10.824 7.672 17.759 1.00 8.66 265 GLY A N 1
ATOM 2086 C CA . GLY A 1 265 ? -9.969 8.307 16.772 1.00 9.69 265 GLY A CA 1
ATOM 2087 C C . GLY A 1 265 ? -10.547 8.144 15.378 1.00 9.88 265 GLY A C 1
ATOM 2088 O O . GLY A 1 265 ? -11.436 7.331 15.125 1.00 10.29 265 GLY A O 1
ATOM 2089 N N . GLN A 1 266 ? -10.020 8.933 14.445 1.00 8.13 266 GLN A N 1
ATOM 2090 C CA . GLN A 1 266 ? -10.525 8.913 13.080 1.00 7.80 266 GLN A CA 1
ATOM 2091 C C . GLN A 1 266 ? -9.409 9.327 12.136 1.00 7.45 266 GLN A C 1
ATOM 2092 O O . GLN A 1 266 ? -8.685 10.290 12.414 1.00 8.32 266 GLN A O 1
ATOM 2098 N N . PHE A 1 267 ? -9.279 8.584 11.029 1.00 8.57 267 PHE A N 1
ATOM 2099 C CA . PHE A 1 267 ? -8.326 8.828 9.943 1.00 7.11 267 PHE A CA 1
ATOM 2100 C C . PHE A 1 267 ? -6.964 8.232 10.268 1.00 7.58 267 PHE A C 1
ATOM 2101 O O . PHE A 1 267 ? -6.120 8.868 10.912 1.00 8.46 267 PHE A O 1
ATOM 2109 N N . LEU A 1 268 ? -6.757 6.998 9.824 1.00 8.20 268 LEU A N 1
ATOM 2110 C CA . LEU A 1 268 ? -5.552 6.235 10.090 1.00 8.49 268 LEU A CA 1
ATOM 2111 C C . LEU A 1 268 ? -5.117 5.575 8.795 1.00 7.38 268 LEU A C 1
ATOM 2112 O O . LEU A 1 268 ? -5.947 5.046 8.053 1.00 8.29 268 LEU A O 1
ATOM 2117 N N . LEU A 1 269 ? -3.818 5.617 8.520 1.00 6.66 269 LEU A N 1
ATOM 2118 C CA . LEU A 1 269 ? -3.217 4.762 7.509 1.00 6.94 269 LEU A CA 1
ATOM 2119 C C . LEU A 1 269 ? -2.455 3.661 8.219 1.00 6.93 269 LEU A C 1
ATOM 2120 O O . LEU A 1 269 ? -1.836 3.895 9.262 1.00 8.02 269 LEU A O 1
ATOM 2125 N N . GLU A 1 270 ? -2.525 2.452 7.668 1.00 7.24 270 GLU A N 1
ATOM 2126 C CA . GLU A 1 270 ? -1.878 1.297 8.268 1.00 7.26 270 GLU A CA 1
ATOM 2127 C C . GLU A 1 270 ? -1.274 0.446 7.161 1.00 7.58 270 GLU A C 1
ATOM 2128 O O . GLU A 1 270 ? -1.862 0.300 6.085 1.00 11.35 270 GLU A O 1
ATOM 2134 N N . GLN A 1 271 ? -0.091 -0.099 7.417 1.00 6.68 271 GLN A N 1
ATOM 2135 C CA . GLN A 1 271 ? 0.570 -0.968 6.455 1.00 6.70 271 GLN A CA 1
ATOM 2136 C C . GLN A 1 271 ? 1.012 -2.241 7.156 1.00 6.03 271 GLN A C 1
ATOM 2137 O O . GLN A 1 271 ? 1.761 -2.180 8.140 1.00 6.69 271 GLN A O 1
ATOM 2143 N N . THR A 1 272 ? 0.581 -3.389 6.630 1.00 6.58 272 THR A N 1
ATOM 2144 C CA . THR A 1 272 ? 1.016 -4.682 7.145 1.00 5.78 272 THR A CA 1
ATOM 2145 C C . THR A 1 272 ? 2.223 -5.198 6.370 1.00 6.04 272 THR A C 1
ATOM 2146 O O . THR A 1 272 ? 2.297 -5.058 5.141 1.00 7.20 272 THR A O 1
ATOM 2150 N N . PHE A 1 273 ? 3.174 -5.768 7.107 1.00 6.40 273 PHE A N 1
ATOM 2151 C CA . PHE A 1 273 ? 4.295 -6.523 6.573 1.00 7.18 273 PHE A CA 1
ATOM 2152 C C . PHE A 1 273 ? 4.303 -7.906 7.206 1.00 7.02 273 PHE A C 1
ATOM 2153 O O . PHE A 1 273 ? 3.844 -8.096 8.341 1.00 7.61 273 PHE A O 1
ATOM 2161 N N . HIS A 1 274 ? 4.854 -8.868 6.478 1.00 7.74 274 HIS A N 1
ATOM 2162 C CA . HIS A 1 274 ? 5.069 -10.206 6.995 1.00 8.43 274 HIS A CA 1
ATOM 2163 C C . HIS A 1 274 ? 6.559 -10.496 7.083 1.00 8.36 274 HIS A C 1
ATOM 2164 O O . HIS A 1 274 ? 7.358 -9.979 6.299 1.00 9.38 274 HIS A O 1
ATOM 2171 N N . LEU A 1 275 ? 6.922 -11.318 8.061 1.00 8.23 275 LEU A N 1
ATOM 2172 C CA . LEU A 1 275 ? 8.315 -11.669 8.283 1.00 7.84 275 LEU A CA 1
ATOM 2173 C C . LEU A 1 275 ? 8.349 -13.102 8.780 1.00 7.94 275 LEU A C 1
ATOM 2174 O O . LEU A 1 275 ? 7.606 -13.453 9.700 1.00 9.59 275 LEU A O 1
ATOM 2179 N N . LYS A 1 276 ? 9.185 -13.932 8.166 1.00 9.09 276 LYS A N 1
ATOM 2180 C CA . LYS A 1 276 ? 9.328 -15.299 8.648 1.00 9.91 276 LYS A CA 1
ATOM 2181 C C . LYS A 1 276 ? 10.040 -15.315 10.000 1.00 8.53 276 LYS A C 1
ATOM 2182 O O . LYS A 1 276 ? 10.888 -14.465 10.298 1.00 8.40 276 LYS A O 1
ATOM 2188 N N . VAL A 1 277 ? 9.658 -16.281 10.837 1.00 8.39 277 VAL A N 1
ATOM 2189 C CA . VAL A 1 277 ? 10.200 -16.364 12.191 1.00 8.71 277 VAL A CA 1
ATOM 2190 C C . VAL A 1 277 ? 11.719 -16.514 12.169 1.00 9.82 277 VAL A C 1
ATOM 2191 O O . VAL A 1 277 ? 12.424 -15.961 13.020 1.00 10.12 277 VAL A O 1
ATOM 2195 N N . ASN A 1 278 ? 12.253 -17.266 11.204 1.00 10.57 278 ASN A N 1
ATOM 2196 C CA . ASN A 1 278 ? 13.695 -17.484 11.181 1.00 13.06 278 ASN A CA 1
ATOM 2197 C C . ASN A 1 278 ? 14.490 -16.247 10.784 1.00 12.98 278 ASN A C 1
ATOM 2198 O O . ASN A 1 278 ? 15.726 -16.275 10.872 1.00 14.94 278 ASN A O 1
ATOM 2203 N N . ALA A 1 279 ? 13.827 -15.178 10.348 1.00 10.62 279 ALA A N 1
ATOM 2204 C CA . ALA A 1 279 ? 14.497 -13.916 10.068 1.00 11.07 279 ALA A CA 1
ATOM 2205 C C . ALA A 1 279 ? 14.617 -13.032 11.299 1.00 10.30 279 ALA A C 1
ATOM 2206 O O . ALA A 1 279 ? 15.312 -12.012 11.246 1.00 11.39 279 ALA A O 1
ATOM 2208 N N . LEU A 1 280 ? 13.961 -13.392 12.398 1.00 9.33 280 LEU A N 1
ATOM 2209 C CA . LEU A 1 280 ? 14.015 -12.581 13.605 1.00 9.54 280 LEU A CA 1
ATOM 2210 C C . LEU A 1 280 ? 15.387 -12.688 14.261 1.00 10.21 280 LEU A C 1
ATOM 2211 O O . LEU A 1 280 ? 16.085 -13.695 14.139 1.00 11.33 280 LEU A O 1
ATOM 2216 N N . LYS A 1 281 ? 15.774 -11.626 14.969 1.00 9.55 281 LYS A N 1
ATOM 2217 C CA . LYS A 1 281 ? 17.010 -11.677 15.742 1.00 10.70 281 LYS A CA 1
ATOM 2218 C C . LYS A 1 281 ? 16.902 -12.683 16.883 1.00 11.60 281 LYS A C 1
ATOM 2219 O O . LYS A 1 281 ? 17.877 -13.372 17.209 1.00 13.12 281 LYS A O 1
ATOM 2225 N N . HIS A 1 282 ? 15.724 -12.788 17.498 1.00 9.80 282 HIS A N 1
ATOM 2226 C CA . HIS A 1 282 ? 15.495 -13.682 18.635 1.00 9.85 282 HIS A CA 1
ATOM 2227 C C . HIS A 1 282 ? 14.241 -14.501 18.358 1.00 9.92 282 HIS A C 1
ATOM 2228 O O . HIS A 1 282 ? 13.180 -14.228 18.931 1.00 11.02 282 HIS A O 1
ATOM 2235 N N . PRO A 1 283 ? 14.329 -15.524 17.497 1.00 10.93 283 PRO A N 1
ATOM 2236 C CA . PRO A 1 283 ? 13.113 -16.270 17.122 1.00 11.44 283 PRO A CA 1
ATOM 2237 C C . PRO A 1 283 ? 12.346 -16.842 18.304 1.00 11.58 283 PRO A C 1
ATOM 2238 O O . PRO A 1 283 ? 11.122 -17.004 18.222 1.00 12.19 283 PRO A O 1
ATOM 2242 N N . GLU A 1 284 ? 13.034 -17.154 19.402 1.00 12.46 284 GLU A N 1
ATOM 2243 C CA . GLU A 1 284 ? 12.387 -17.739 20.571 1.00 13.44 284 GLU A CA 1
ATOM 2244 C C . GLU A 1 284 ? 11.377 -16.798 21.227 1.00 13.49 284 GLU A C 1
ATOM 2245 O O . GLU A 1 284 ? 10.545 -17.260 22.020 1.00 13.62 284 GLU A O 1
ATOM 2251 N N . LYS A 1 285 ? 11.427 -15.498 20.920 1.00 11.65 285 LYS A N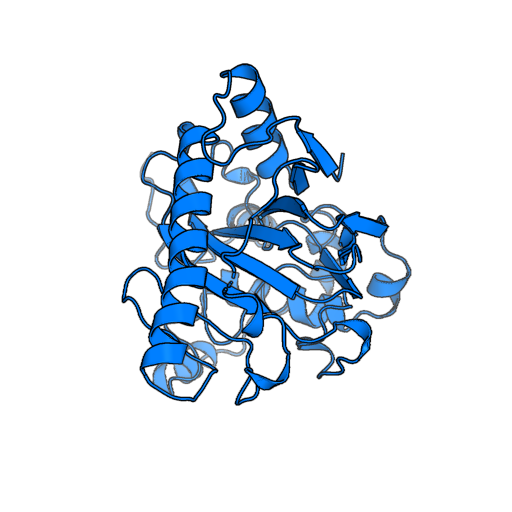 1
ATOM 2252 C CA . LYS A 1 285 ? 10.454 -14.546 21.443 1.00 11.00 285 LYS A CA 1
ATOM 2253 C C . LYS A 1 285 ? 9.185 -14.473 20.602 1.00 10.37 285 LYS A C 1
ATOM 2254 O O . LYS A 1 285 ? 8.245 -13.764 20.986 1.00 11.74 285 LYS A O 1
ATOM 2260 N N . SER A 1 286 ? 9.130 -15.171 19.469 1.00 9.95 286 SER A N 1
ATOM 2261 C CA . SER A 1 286 ? 7.971 -15.064 18.594 1.00 9.12 286 SER A CA 1
ATOM 2262 C C . SER A 1 286 ? 6.779 -15.817 19.185 1.00 8.46 286 SER A C 1
ATOM 2263 O O . SER A 1 286 ? 6.951 -16.804 19.903 1.00 8.39 286 SER A O 1
ATOM 2266 N N . PRO A 1 287 ? 5.553 -15.380 18.883 1.00 7.43 287 PRO A N 1
ATOM 2267 C CA . PRO A 1 287 ? 4.381 -16.175 19.284 1.00 6.87 287 PRO A CA 1
ATOM 2268 C C . PRO A 1 287 ? 4.459 -17.624 18.827 1.00 7.55 287 PRO A C 1
ATOM 2269 O O . PRO A 1 287 ? 4.078 -18.522 19.586 1.00 8.37 287 PRO A O 1
ATOM 2273 N N . LEU A 1 288 ? 4.957 -17.885 17.612 1.00 7.59 288 LEU A N 1
ATOM 2274 C CA . LEU A 1 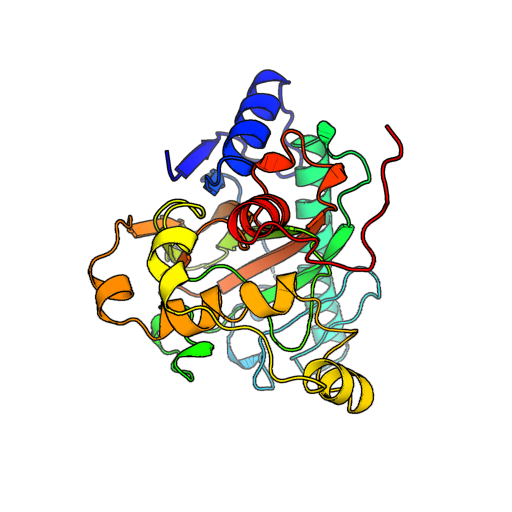288 ? 5.045 -19.266 17.154 1.00 8.18 288 LEU A CA 1
ATOM 2275 C C . LEU A 1 288 ? 5.895 -20.103 18.097 1.00 8.26 288 LEU A C 1
ATOM 2276 O O . LEU A 1 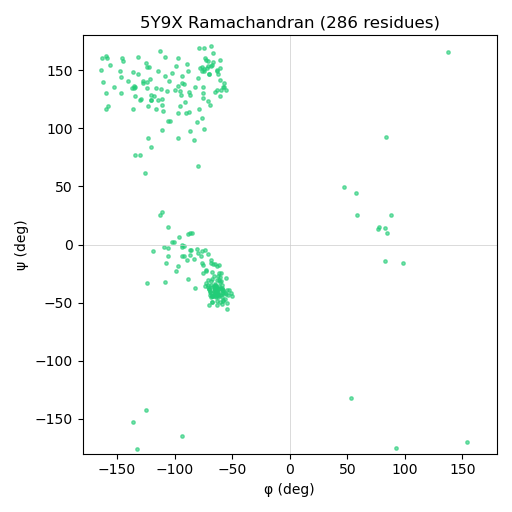288 ? 5.478 -21.182 18.535 1.00 8.46 288 LEU A O 1
ATOM 2281 N N . LYS A 1 289 ? 7.105 -19.634 18.410 1.00 8.54 289 LYS A N 1
ATOM 2282 C CA . LYS A 1 289 ? 7.997 -20.448 19.226 1.00 9.94 289 LYS A CA 1
ATOM 2283 C C . LYS A 1 289 ? 7.514 -20.520 20.668 1.00 9.87 289 LYS A C 1
ATOM 2284 O O . LYS A 1 289 ? 7.661 -21.558 21.324 1.00 10.40 289 LYS A O 1
ATOM 2290 N N . LEU A 1 290 ? 6.927 -19.433 21.181 1.00 8.87 290 LEU A N 1
ATOM 2291 C CA . LEU A 1 290 ? 6.367 -19.485 22.531 1.00 9.43 290 LEU A CA 1
ATOM 2292 C C . LEU A 1 290 ? 5.231 -20.497 22.612 1.00 9.17 290 LEU A C 1
ATOM 2293 O O . LEU A 1 290 ? 5.136 -21.265 23.578 1.00 10.98 290 LEU A O 1
ATOM 2298 N N . LEU A 1 291 ? 4.366 -20.530 21.598 1.00 8.56 291 LEU A N 1
ATOM 2299 C CA . LEU A 1 291 ? 3.294 -21.521 21.584 1.00 8.29 291 LEU A CA 1
ATOM 2300 C C . LEU A 1 291 ? 3.836 -22.932 21.396 1.00 8.09 291 LEU A C 1
ATOM 2301 O O . LEU A 1 291 ? 3.358 -23.874 22.045 1.00 9.51 291 LEU A O 1
ATOM 2306 N N . GLU A 1 292 ? 4.814 -23.111 20.496 1.00 8.56 292 GLU A N 1
ATOM 2307 C CA . GLU A 1 292 ? 5.385 -24.447 20.307 1.00 9.45 292 GLU A CA 1
ATOM 2308 C C . GLU A 1 292 ? 6.040 -24.963 21.582 1.00 10.31 292 GLU A C 1
ATOM 2309 O O . GLU A 1 292 ? 5.952 -26.157 21.892 1.00 11.18 292 GLU A O 1
ATOM 2315 N N . THR A 1 293 ? 6.695 -24.080 22.338 1.00 10.66 293 THR A N 1
ATOM 2316 C CA . THR A 1 293 ? 7.271 -24.491 23.614 1.00 11.84 293 THR A CA 1
ATOM 2317 C C . THR A 1 293 ? 6.176 -24.812 24.624 1.00 12.28 293 THR A C 1
ATOM 2318 O O . THR A 1 293 ? 6.243 -25.836 25.316 1.00 13.28 293 THR A O 1
ATOM 2322 N N . ALA A 1 294 ? 5.149 -23.958 24.711 1.00 11.03 294 ALA A N 1
ATOM 2323 C CA . ALA A 1 294 ? 4.105 -24.153 25.712 1.00 10.59 294 ALA A CA 1
ATOM 2324 C C . ALA A 1 294 ? 3.309 -25.427 25.466 1.00 10.29 294 ALA A C 1
ATOM 2325 O O . ALA A 1 294 ? 2.863 -26.064 26.423 1.00 11.90 294 ALA A O 1
ATOM 2327 N N . LEU A 1 295 ? 3.103 -25.805 24.203 1.00 9.66 295 LEU A N 1
ATOM 2328 C CA . LEU A 1 295 ? 2.336 -27.001 23.872 1.00 11.44 295 LEU A CA 1
ATOM 2329 C C . LEU A 1 295 ? 3.216 -28.180 23.480 1.00 11.44 295 LEU A C 1
ATOM 2330 O O . LEU A 1 295 ? 2.689 -29.247 23.140 1.00 13.28 295 LEU A O 1
ATOM 2335 N N . ASN A 1 296 ? 4.538 -28.008 23.529 1.00 11.80 296 ASN A N 1
ATOM 2336 C CA . ASN A 1 296 ? 5.525 -29.034 23.177 1.00 11.87 296 ASN A CA 1
ATOM 2337 C C . ASN A 1 296 ? 5.216 -29.743 21.858 1.00 12.91 296 ASN A C 1
ATOM 2338 O O . ASN A 1 296 ? 5.255 -30.971 21.765 1.00 15.55 296 ASN A O 1
ATOM 2343 N N . LYS A 1 297 ? 4.953 -28.984 20.827 1.00 12.21 297 LYS A N 1
ATOM 2344 C CA . LYS A 1 297 ? 4.713 -29.588 19.550 1.00 14.40 297 LYS A CA 1
ATOM 2345 C C . LYS A 1 297 ? 4.929 -28.605 18.405 1.00 12.16 297 LYS A C 1
ATOM 2346 O O . LYS A 1 297 ? 4.908 -27.442 18.595 1.00 11.66 297 LYS A O 1
ATOM 2352 N N . LYS A 1 298 ? 5.122 -29.175 17.229 1.00 12.89 298 LYS A N 1
ATOM 2353 C CA . LYS A 1 298 ? 5.256 -28.399 15.995 1.00 12.78 298 LYS A CA 1
ATOM 2354 C C . LYS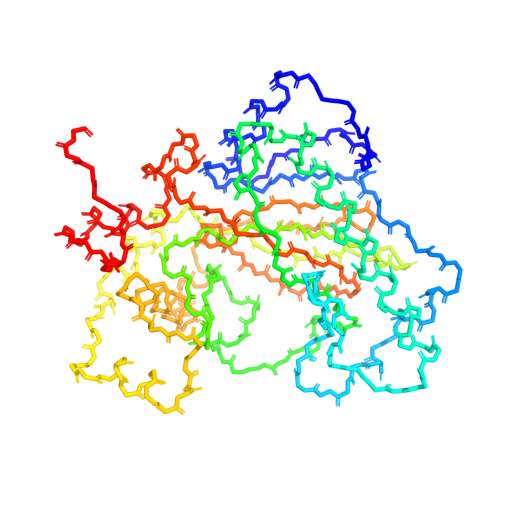 A 1 298 ? 3.857 -27.939 15.625 1.00 11.11 298 LYS A C 1
ATOM 2355 O O . LYS A 1 298 ? 2.997 -28.704 15.540 1.00 13.19 298 LYS A O 1
ATOM 2361 N N . LEU A 1 299 ? 3.709 -26.631 15.428 1.00 9.87 299 LEU A N 1
ATOM 2362 C CA . LEU A 1 299 ? 2.410 -26.037 15.147 1.00 9.06 299 LEU A CA 1
ATOM 2363 C C . LEU A 1 299 ? 2.153 -25.590 13.718 1.00 9.18 299 LEU A C 1
ATOM 2364 O O . LEU A 1 299 ? 1.096 -25.142 13.448 1.00 9.90 299 LEU A O 1
ATOM 2369 N N . VAL A 1 300 ? 3.168 -25.733 12.878 1.00 8.89 300 VAL A N 1
ATOM 2370 C CA . VAL A 1 300 ? 3.002 -25.445 11.458 1.00 9.08 300 VAL A CA 1
ATOM 2371 C C . VAL A 1 300 ? 3.682 -26.570 10.696 1.00 10.92 300 VAL A C 1
ATOM 2372 O O . VAL A 1 300 ? 4.897 -26.751 10.809 1.00 13.03 300 VAL A O 1
ATOM 2376 N N . SER A 1 301 ? 2.911 -27.337 9.932 1.00 12.97 301 SER A N 1
ATOM 2377 C CA . SER A 1 301 ? 3.512 -28.494 9.286 1.00 15.15 301 SER A CA 1
ATOM 2378 C C . SER A 1 301 ? 4.417 -28.090 8.133 1.00 16.28 301 SER A C 1
ATOM 2379 O O . SER A 1 301 ? 5.321 -28.851 7.774 1.00 16.88 301 SER A O 1
ATOM 2382 N N . SER A 1 302 ? 4.211 -26.902 7.567 1.00 15.45 302 SER A N 1
ATOM 2383 C CA . SER A 1 302 ? 5.018 -26.399 6.465 1.00 19.18 302 SER A CA 1
ATOM 2384 C C . SER A 1 302 ? 6.302 -25.710 6.927 1.00 20.56 302 SER A C 1
ATOM 2385 O O . SER A 1 302 ? 6.976 -25.077 6.105 1.00 22.60 302 SER A O 1
ATOM 2388 N N . GLU A 1 303 ? 6.654 -25.805 8.188 1.00 19.59 303 GLU A N 1
ATOM 2389 C CA . GLU A 1 303 ? 7.879 -25.220 8.716 1.00 19.77 303 GLU A CA 1
ATOM 2390 C C . GLU A 1 303 ? 9.039 -25.885 8.060 1.00 20.26 303 GLU A C 1
ATOM 2391 O O . GLU A 1 303 ? 8.910 -27.019 7.737 1.00 22.42 303 GLU A O 1
ATOM 2397 N N . SER A 1 304 ? 10.146 -25.173 7.892 1.00 18.81 304 SER A N 1
ATOM 2398 C CA . SER A 1 304 ? 11.373 -25.748 7.374 1.00 18.24 304 SER A CA 1
ATOM 2399 C C . SER A 1 304 ? 11.955 -26.611 8.480 1.00 19.00 304 SER A C 1
ATOM 2400 O O . SER A 1 304 ? 11.597 -26.456 9.613 1.00 20.43 304 SER A O 1
ATOM 2403 N N . PHE A 1 305 ? 12.833 -27.530 8.135 1.00 17.76 305 PHE A N 1
ATOM 2404 C CA . PHE A 1 305 ? 13.431 -28.439 9.079 1.00 18.80 305 PHE A CA 1
ATOM 2405 C C . PHE A 1 305 ? 14.896 -28.175 9.172 1.00 19.92 305 PHE A C 1
ATOM 2406 O O . PHE A 1 305 ? 15.584 -28.204 8.195 1.00 19.85 305 PHE A O 1
ATOM 2414 N N . LYS A 1 306 ? 15.365 -27.922 10.364 1.00 23.49 306 LYS A N 1
ATOM 2415 C CA A LYS A 1 306 ? 16.784 -27.787 10.640 0.50 27.91 306 LYS A CA 1
ATOM 2416 C CA B LYS A 1 306 ? 16.783 -27.803 10.613 0.50 27.91 306 LYS A CA 1
ATOM 2417 C C . LYS A 1 306 ? 17.650 -29.022 11.247 1.00 30.89 306 LYS A C 1
ATOM 2418 O O . LYS A 1 306 ? 17.499 -29.585 12.353 1.00 31.63 306 LYS A O 1
ATOM 2429 N N . LEU A 1 307 ? 18.421 -29.615 10.333 1.00 33.37 307 LEU A N 1
ATOM 2430 C CA . LEU A 1 307 ? 19.065 -30.860 10.629 1.00 36.29 307 LEU A CA 1
ATOM 2431 C C . LEU A 1 307 ? 20.029 -30.594 11.762 1.00 39.32 307 LEU A C 1
ATOM 2432 O O . LEU A 1 307 ? 20.303 -31.440 12.587 1.00 40.57 307 LEU A O 1
ATOM 2437 N N . ALA A 1 308 ? 20.550 -29.399 11.806 1.00 40.76 308 ALA A N 1
ATOM 2438 C CA . ALA A 1 308 ? 21.483 -29.017 12.799 1.00 71.17 308 ALA A CA 1
ATOM 2439 C C . ALA A 1 308 ? 21.583 -27.546 12.590 1.00 76.41 308 ALA A C 1
ATOM 2440 O O . ALA A 1 308 ? 20.706 -26.966 11.997 1.00 89.30 308 ALA A O 1
#

InterPro domains:
  IPR021266 Kdo hydroxylase [PF11004] (21-297)

Radius of gyration: 18.95 Å; Cα contacts (8 Å, |Δi|>4): 593; chains: 1; bounding box: 43×52×47 Å

Foldseek 3Di:
DQEDEDADQELQDADDVVQLVVVQVQQLQFHKYKYLNHFDDDDPVCPVVLDQVQFDDDDFWKAFLVVLDTDRGDDDPVNVVRVSVSQNVVQVSNVSSCCNSHVLLPPQKAWGMKGKFFDKLQPDDDPLLPAQQFWAFDADQQEADLQWFKKKKKAAADPVWFWWKKKWFDWQLVLCVVCVVVDDFDDPPPQVVCVVVSSHPDGHWQLSVVRSVSSRVSSVPVCCRVDGDMDMDTNIHRMMIMHRSNTITMGTNTGGIMMMIIIIGHLVSRPCSCSGSQNSVCVVVVHHGRPPDDDDPD